Protein 3PG1 (pdb70)

Structure (mmCIF, N/CA/C/O backbone):
data_3PG1
#
_entry.id   3PG1
#
_cell.length_a   81.260
_cell.length_b   81.260
_cell.length_c   129.380
_cell.angle_alpha   90.000
_cell.angle_beta   90.000
_cell.angle_gamma   90.000
#
_symmetry.space_group_name_H-M   'P 43 21 2'
#
loop_
_entity.id
_entity.type
_entity.pdbx_description
1 polymer 'Mitogen-activated protein kinase, putative (Map kinase-like protein)'
2 water water
#
loop_
_atom_site.group_PDB
_atom_site.id
_atom_site.type_symbol
_atom_site.label_atom_id
_atom_site.label_alt_id
_atom_site.label_comp_id
_atom_site.label_asym_id
_atom_site.label_entity_id
_atom_site.label_seq_id
_atom_site.pdbx_PDB_ins_code
_atom_site.Cartn_x
_atom_site.Cartn_y
_atom_site.Cartn_z
_atom_site.occupancy
_atom_site.B_iso_or_equiv
_atom_site.auth_seq_id
_atom_site.auth_comp_id
_atom_site.auth_asym_id
_atom_site.auth_atom_id
_atom_site.pdbx_PDB_model_num
ATOM 1 N N . GLY A 1 6 ? 18.801 36.864 48.093 1.00 96.03 5 GLY A N 1
ATOM 2 C CA . GLY A 1 6 ? 18.847 37.334 46.715 1.00 95.47 5 GLY A CA 1
ATOM 3 C C . GLY A 1 6 ? 20.115 36.921 45.997 1.00 99.36 5 GLY A C 1
ATOM 4 O O . GLY A 1 6 ? 20.093 36.000 45.174 1.00 97.27 5 GLY A O 1
ATOM 5 N N . GLU A 1 7 ? 21.235 37.599 46.318 1.00 97.62 6 GLU A N 1
ATOM 6 C CA . GLU A 1 7 ? 22.558 37.329 45.742 1.00 98.23 6 GLU A CA 1
ATOM 7 C C . GLU A 1 7 ? 23.122 35.971 46.200 1.00 100.04 6 GLU A C 1
ATOM 8 O O . GLU A 1 7 ? 23.959 35.383 45.505 1.00 99.19 6 GLU A O 1
ATOM 10 N N . ALA A 1 8 ? 22.660 35.486 47.373 1.00 95.40 7 ALA A N 1
ATOM 11 C CA . ALA A 1 8 ? 23.056 34.207 47.960 1.00 94.41 7 ALA A CA 1
ATOM 12 C C . ALA A 1 8 ? 22.327 33.048 47.265 1.00 95.26 7 ALA A C 1
ATOM 13 O O . ALA A 1 8 ? 22.931 31.990 47.061 1.00 94.70 7 ALA A O 1
ATOM 15 N N . ALA A 1 9 ? 21.035 33.255 46.905 1.00 89.23 8 ALA A N 1
ATOM 16 C CA . ALA A 1 9 ? 20.191 32.270 46.222 1.00 86.43 8 ALA A CA 1
ATOM 17 C C . ALA A 1 9 ? 20.806 31.858 44.875 1.00 89.24 8 ALA A C 1
ATOM 18 O O . ALA A 1 9 ? 20.908 30.666 44.590 1.00 88.05 8 ALA A O 1
ATOM 20 N N . MET A 1 10 ? 21.258 32.849 44.086 1.00 86.19 9 MET A N 1
ATOM 21 C CA . MET A 1 10 ? 21.908 32.671 42.789 1.00 86.33 9 MET A CA 1
ATOM 22 C C . MET A 1 10 ? 23.239 31.910 42.946 1.00 88.84 9 MET A C 1
ATOM 23 O O . MET A 1 10 ? 23.478 30.945 42.216 1.00 88.03 9 MET A O 1
ATOM 28 N N . ARG A 1 11 ? 24.084 32.340 43.912 1.00 84.01 10 ARG A N 1
ATOM 29 C CA . ARG A 1 11 ? 25.379 31.738 44.227 1.00 83.79 10 ARG A CA 1
ATOM 30 C C . ARG A 1 11 ? 25.207 30.267 44.655 1.00 83.13 10 ARG A C 1
ATOM 31 O O . ARG A 1 11 ? 25.932 29.406 44.146 1.00 82.25 10 ARG A O 1
ATOM 39 N N . ASP A 1 12 ? 24.218 29.980 45.542 1.00 76.95 11 ASP A N 1
ATOM 40 C CA . ASP A 1 12 ? 23.908 28.616 46.006 1.00 75.28 11 ASP A CA 1
ATOM 41 C C . ASP A 1 12 ? 23.495 27.716 44.826 1.00 75.70 11 ASP A C 1
ATOM 42 O O . ASP A 1 12 ? 24.042 26.617 44.673 1.00 75.34 11 ASP A O 1
ATOM 47 N N . LEU A 1 13 ? 22.565 28.209 43.981 1.00 68.75 12 LEU A N 1
ATOM 48 C CA . LEU A 1 13 ? 22.080 27.490 42.808 1.00 66.64 12 LEU A CA 1
ATOM 49 C C . LEU A 1 13 ? 23.191 27.195 41.796 1.00 71.30 12 LEU A C 1
ATOM 50 O O . LEU A 1 13 ? 23.289 26.051 41.344 1.00 69.99 12 LEU A O 1
ATOM 55 N N . ILE A 1 14 ? 24.024 28.219 41.446 1.00 69.66 13 ILE A N 1
ATOM 56 C CA . ILE A 1 14 ? 25.139 28.068 40.494 1.00 70.79 13 ILE A CA 1
ATOM 57 C C . ILE A 1 14 ? 26.042 26.904 40.926 1.00 75.45 13 ILE A C 1
ATOM 58 O O . ILE A 1 14 ? 26.252 25.976 40.141 1.00 75.42 13 ILE A O 1
ATOM 63 N N . ALA A 1 15 ? 26.522 26.935 42.193 1.00 72.45 14 ALA A N 1
ATOM 64 C CA . ALA A 1 15 ? 27.406 25.908 42.770 1.00 72.20 14 ALA A CA 1
ATOM 65 C C . ALA A 1 15 ? 26.754 24.515 42.737 1.00 71.18 14 ALA A C 1
ATOM 66 O O . ALA A 1 15 ? 27.374 23.569 42.253 1.00 69.06 14 ALA A O 1
ATOM 68 N N . GLU A 1 16 ? 25.484 24.406 43.203 1.00 64.56 15 GLU A N 1
ATOM 69 C CA . GLU A 1 16 ? 24.768 23.126 43.213 1.00 62.87 15 GLU A CA 1
ATOM 70 C C . GLU A 1 16 ? 24.592 22.543 41.812 1.00 66.07 15 GLU A C 1
ATOM 71 O O . GLU A 1 16 ? 24.828 21.347 41.623 1.00 66.24 15 GLU A O 1
ATOM 77 N N . LEU A 1 17 ? 24.203 23.388 40.829 1.00 61.70 16 LEU A N 1
ATOM 78 C CA . LEU A 1 17 ? 24.032 22.957 39.434 1.00 60.75 16 LEU A CA 1
ATOM 79 C C . LEU A 1 17 ? 25.377 22.551 38.805 1.00 67.45 16 LEU A C 1
ATOM 80 O O . LEU A 1 17 ? 25.407 21.653 37.963 1.00 68.08 16 LEU A O 1
ATOM 85 N N . HIS A 1 18 ? 26.478 23.183 39.237 1.00 66.18 17 HIS A N 1
ATOM 86 C CA . HIS A 1 18 ? 27.837 22.871 38.766 1.00 69.19 17 HIS A CA 1
ATOM 87 C C . HIS A 1 18 ? 28.270 21.485 39.246 1.00 75.38 17 HIS A C 1
ATOM 88 O O . HIS A 1 18 ? 28.690 20.667 38.428 1.00 76.03 17 HIS A O 1
ATOM 95 N N . ALA A 1 19 ? 28.068 21.200 40.553 1.00 72.79 18 ALA A N 1
ATOM 96 C CA . ALA A 1 19 ? 28.329 19.911 41.208 1.00 73.83 18 ALA A CA 1
ATOM 97 C C . ALA A 1 19 ? 27.555 18.771 40.506 1.00 79.38 18 ALA A C 1
ATOM 98 O O . ALA A 1 19 ? 28.030 17.638 40.458 1.00 80.58 18 ALA A O 1
ATOM 100 N N . MET A 1 20 ? 26.373 19.098 39.947 1.00 75.35 19 MET A N 1
ATOM 101 C CA . MET A 1 20 ? 25.473 18.184 39.243 1.00 75.30 19 MET A CA 1
ATOM 102 C C . MET A 1 20 ? 25.797 17.984 37.750 1.00 80.45 19 MET A C 1
ATOM 103 O O . MET A 1 20 ? 25.203 17.094 37.129 1.00 80.32 19 MET A O 1
ATOM 108 N N . GLN A 1 21 ? 26.687 18.829 37.160 1.00 77.22 20 GLN A N 1
ATOM 109 C CA . GLN A 1 21 ? 27.019 18.835 35.716 1.00 77.53 20 GLN A CA 1
ATOM 110 C C . GLN A 1 21 ? 25.738 19.141 34.873 1.00 78.45 20 GLN A C 1
ATOM 111 O O . GLN A 1 21 ? 25.591 18.666 33.742 1.00 78.59 20 GLN A O 1
ATOM 117 N N . SER A 1 22 ? 24.816 19.947 35.462 1.00 71.75 21 SER A N 1
ATOM 118 C CA . SER A 1 22 ? 23.538 20.366 34.872 1.00 69.13 21 SER A CA 1
ATOM 119 C C . SER A 1 22 ? 23.721 21.110 33.537 1.00 74.65 21 SER A C 1
ATOM 120 O O . SER A 1 22 ? 24.750 21.784 33.345 1.00 75.57 21 SER A O 1
ATOM 123 N N . PRO A 1 23 ? 22.736 21.013 32.608 1.00 70.76 22 PRO A N 1
ATOM 124 C CA . PRO A 1 23 ? 22.882 21.711 31.314 1.00 72.69 22 PRO A CA 1
ATOM 125 C C . PRO A 1 23 ? 22.530 23.208 31.360 1.00 77.55 22 PRO A C 1
ATOM 126 O O . PRO A 1 23 ? 22.411 23.839 30.303 1.00 80.57 22 PRO A O 1
ATOM 130 N N . TYR A 1 24 ? 22.388 23.774 32.572 1.00 70.83 23 TYR A N 1
ATOM 131 C CA . TYR A 1 24 ? 21.963 25.153 32.788 1.00 69.84 23 TYR A CA 1
ATOM 132 C C . TYR A 1 24 ? 23.031 26.176 33.096 1.00 77.13 23 TYR A C 1
ATOM 133 O O . TYR A 1 24 ? 24.095 25.851 33.621 1.00 79.17 23 TYR A O 1
ATOM 142 N N . THR A 1 25 ? 22.722 27.430 32.757 1.00 75.34 24 THR A N 1
ATOM 143 C CA . THR A 1 25 ? 23.540 28.609 33.015 1.00 78.21 24 THR A CA 1
ATOM 144 C C . THR A 1 25 ? 22.616 29.609 33.721 1.00 83.07 24 THR A C 1
ATOM 145 O O . THR A 1 25 ? 21.693 30.131 33.089 1.00 82.19 24 THR A O 1
ATOM 149 N N . VAL A 1 26 ? 22.827 29.819 35.033 1.00 81.09 25 VAL A N 1
ATOM 150 C CA . VAL A 1 26 ? 22.038 30.744 35.865 1.00 81.14 25 VAL A CA 1
ATOM 151 C C . VAL A 1 26 ? 22.467 32.177 35.515 1.00 89.45 25 VAL A C 1
ATOM 152 O O . VAL A 1 26 ? 23.592 32.571 35.816 1.00 90.82 25 VAL A O 1
ATOM 156 N N . GLN A 1 27 ? 21.577 32.934 34.857 1.00 87.55 26 GLN A N 1
ATOM 157 C CA . GLN A 1 27 ? 21.864 34.291 34.404 1.00 90.31 26 GLN A CA 1
ATOM 158 C C . GLN A 1 27 ? 21.541 35.372 35.428 1.00 97.05 26 GLN A C 1
ATOM 159 O O . GLN A 1 27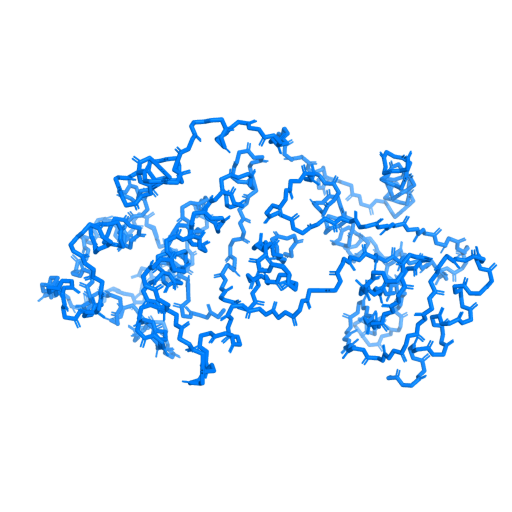 ? 22.396 36.215 35.706 1.00 99.44 26 GLN A O 1
ATOM 165 N N . ARG A 1 28 ? 20.305 35.376 35.964 1.00 93.01 27 ARG A N 1
ATOM 166 C CA . ARG A 1 28 ? 19.869 36.404 36.910 1.00 93.96 27 ARG A CA 1
ATOM 167 C C . ARG A 1 28 ? 18.882 35.889 37.953 1.00 97.91 27 ARG A C 1
ATOM 168 O O . ARG A 1 28 ? 18.272 34.834 37.777 1.00 95.17 27 ARG A O 1
ATOM 176 N N . PHE A 1 29 ? 18.739 36.647 39.042 1.00 97.28 28 PHE A N 1
ATOM 177 C CA . PHE A 1 29 ? 17.812 36.345 40.118 1.00 96.44 28 PHE A CA 1
ATOM 178 C C . PHE A 1 29 ? 16.431 36.869 39.711 1.00 101.29 28 PHE A C 1
ATOM 179 O O . PHE A 1 29 ? 16.313 38.005 39.235 1.00 102.49 28 PHE A O 1
ATOM 187 N N . ILE A 1 30 ? 15.394 36.034 39.889 1.00 96.75 29 ILE A N 1
ATOM 188 C CA . ILE A 1 30 ? 14.022 36.394 39.540 1.00 96.31 29 ILE A CA 1
ATOM 189 C C . ILE A 1 30 ? 13.217 36.813 40.767 1.00 101.20 29 ILE A C 1
ATOM 190 O O . ILE A 1 30 ? 12.888 37.994 40.892 1.00 102.78 29 ILE A O 1
ATOM 192 N N . SER A 1 31 ? 12.928 35.864 41.684 1.00 96.67 30 SER A N 1
ATOM 193 C CA . SER A 1 31 ? 12.128 36.112 42.889 1.00 96.80 30 SER A CA 1
ATOM 194 C C . SER A 1 31 ? 12.503 35.203 44.062 1.00 102.48 30 SER A C 1
ATOM 195 O O . SER A 1 31 ? 13.102 34.148 43.857 1.00 101.34 30 SER A O 1
ATOM 198 N N . SER A 1 32 ? 12.143 35.617 45.293 1.00 102.11 31 SER A N 1
ATOM 199 C CA . SER A 1 32 ? 12.388 34.860 46.526 1.00 103.01 31 SER A CA 1
ATOM 200 C C . SER A 1 32 ? 11.258 35.029 47.534 1.00 110.00 31 SER A C 1
ATOM 201 O O . SER A 1 32 ? 10.743 36.134 47.725 1.00 111.45 31 SER A O 1
ATOM 203 N N . GLY A 1 33 ? 10.916 33.921 48.181 1.00 106.70 32 GLY A N 1
ATOM 204 C CA . GLY A 1 33 ? 9.901 33.826 49.223 1.00 106.88 32 GLY A CA 1
ATOM 205 C C . GLY A 1 33 ? 10.113 32.572 50.045 1.00 110.82 32 GLY A C 1
ATOM 206 O O . GLY A 1 33 ? 10.989 31.765 49.718 1.00 110.18 32 GLY A O 1
ATOM 207 N N . SER A 1 34 ? 9.329 32.394 51.125 1.00 107.94 33 SER A N 1
ATOM 208 C CA . SER A 1 34 ? 9.415 31.185 51.948 1.00 107.80 33 SER A CA 1
ATOM 209 C C . SER A 1 34 ? 8.968 30.003 51.074 1.00 109.75 33 SER A C 1
ATOM 210 O O . SER A 1 34 ? 8.013 30.144 50.298 1.00 108.56 33 SER A O 1
ATOM 213 N N . TYR A 1 35 ? 9.698 28.870 51.162 1.00 105.04 34 TYR A N 1
ATOM 214 C CA . TYR A 1 35 ? 9.495 27.610 50.416 1.00 102.31 34 TYR A CA 1
ATOM 215 C C . TYR A 1 35 ? 10.314 27.426 49.126 1.00 100.28 34 TYR A C 1
ATOM 216 O O . TYR A 1 35 ? 10.479 26.291 48.671 1.00 98.79 34 TYR A O 1
ATOM 225 N N . GLY A 1 36 ? 10.863 28.517 48.591 1.00 93.84 35 GLY A N 1
ATOM 226 C CA . GLY A 1 36 ? 11.696 28.453 47.395 1.00 91.66 35 GLY A CA 1
ATOM 227 C C . GLY A 1 36 ? 12.117 29.775 46.788 1.00 92.15 35 GLY A C 1
ATOM 228 O O . GLY A 1 36 ? 11.474 30.806 46.995 1.00 92.93 35 GLY A O 1
ATOM 229 N N . ALA A 1 37 ? 13.198 29.731 46.006 1.00 84.85 36 ALA A N 1
ATOM 230 C CA . ALA A 1 37 ? 13.761 30.872 45.287 1.00 83.71 36 ALA A CA 1
ATOM 231 C C . ALA A 1 37 ? 13.773 30.550 43.793 1.00 82.41 36 ALA A C 1
ATOM 232 O O . ALA A 1 37 ? 14.013 29.403 43.413 1.00 80.45 36 ALA A O 1
ATOM 234 N N . VAL A 1 38 ? 13.496 31.554 42.952 1.00 76.51 37 VAL A N 1
ATOM 235 C CA . VAL A 1 38 ? 13.456 31.386 41.500 1.00 74.37 37 VAL A CA 1
ATOM 236 C C . VAL A 1 38 ? 14.546 32.228 40.833 1.00 79.56 37 VAL A C 1
ATOM 237 O O . VAL A 1 38 ? 14.704 33.408 41.156 1.00 81.97 37 VAL A O 1
ATOM 241 N N . CYS A 1 39 ? 15.291 31.613 39.897 1.00 73.48 38 CYS A N 1
ATOM 242 C CA . CYS A 1 39 ? 16.321 32.274 39.107 1.00 73.97 38 CYS A CA 1
ATOM 243 C C . CYS A 1 39 ? 16.055 32.067 37.629 1.00 76.59 38 CYS A C 1
ATOM 244 O O . CYS A 1 39 ? 15.647 30.980 37.223 1.00 73.82 38 CYS A O 1
ATOM 247 N N . ALA A 1 40 ? 16.292 33.104 36.824 1.00 75.52 39 ALA A N 1
ATOM 248 C CA . ALA A 1 40 ? 16.154 33.000 35.381 1.00 76.19 39 ALA A CA 1
ATOM 249 C C . ALA A 1 40 ? 17.501 32.530 34.809 1.00 82.90 39 ALA A C 1
ATOM 250 O O . ALA A 1 40 ? 18.542 33.154 35.047 1.00 84.24 39 ALA A O 1
ATOM 252 N N . GLY A 1 41 ? 17.463 31.394 34.123 1.00 79.02 40 GLY A N 1
ATOM 253 C CA . GLY A 1 41 ? 18.626 30.782 33.500 1.00 80.18 40 GLY A CA 1
ATOM 254 C C . GLY A 1 41 ? 18.370 30.442 32.048 1.00 85.05 40 GLY A C 1
ATOM 255 O O . GLY A 1 41 ? 17.384 30.905 31.463 1.00 84.51 40 GLY A O 1
ATOM 256 N N . VAL A 1 42 ? 19.262 29.630 31.454 1.00 82.12 41 VAL A N 1
ATOM 257 C CA . VAL A 1 42 ? 19.168 29.187 30.061 1.00 82.36 41 VAL A CA 1
ATOM 258 C C . VAL A 1 42 ? 19.535 27.690 29.986 1.00 83.89 41 VAL A C 1
ATOM 259 O O . VAL A 1 42 ? 20.467 27.264 30.669 1.00 83.19 41 VAL A O 1
ATOM 263 N N . ASP A 1 43 ? 18.803 26.895 29.167 1.00 79.24 42 ASP A N 1
ATOM 264 C CA . ASP A 1 43 ? 19.140 25.480 28.970 1.00 78.83 42 ASP A CA 1
ATOM 265 C C . ASP A 1 43 ? 20.329 25.334 27.956 1.00 88.30 42 ASP A C 1
ATOM 266 O O . ASP A 1 43 ? 20.836 26.345 27.458 1.00 89.23 42 ASP A O 1
ATOM 271 N N . SER A 1 44 ? 20.780 24.101 27.664 1.00 87.94 43 SER A N 1
ATOM 272 C CA . SER A 1 44 ? 21.905 23.881 26.742 1.00 91.79 43 SER A CA 1
ATOM 273 C C . SER A 1 44 ? 21.626 24.267 25.261 1.00 98.48 43 SER A C 1
ATOM 274 O O . SER A 1 44 ? 22.555 24.264 24.447 1.00 101.02 43 SER A O 1
ATOM 277 N N . GLU A 1 45 ? 20.363 24.631 24.935 1.00 94.22 44 GLU A N 1
ATOM 278 C CA . GLU A 1 45 ? 19.919 25.010 23.586 1.00 95.47 44 GLU A CA 1
ATOM 279 C C . GLU A 1 45 ? 19.558 26.505 23.427 1.00 99.18 44 GLU A C 1
ATOM 280 O O . GLU A 1 45 ? 19.067 26.905 22.364 1.00 100.86 44 GLU A O 1
ATOM 282 N N . GLY A 1 46 ? 19.807 27.305 24.466 1.00 92.90 45 GLY A N 1
ATOM 283 C CA . GLY A 1 46 ? 19.520 28.737 24.450 1.00 92.42 45 GLY A CA 1
ATOM 284 C C . GLY A 1 46 ? 18.141 29.137 24.949 1.00 91.79 45 GLY A C 1
ATOM 285 O O . GLY A 1 46 ? 17.905 30.326 25.183 1.00 92.24 45 GLY A O 1
ATOM 286 N N . ILE A 1 47 ? 17.211 28.163 25.112 1.00 83.48 46 ILE A N 1
ATOM 287 C CA . ILE A 1 47 ? 15.843 28.426 25.582 1.00 79.68 46 ILE A CA 1
ATOM 288 C C . ILE A 1 47 ? 15.785 28.912 27.053 1.00 79.14 46 ILE A C 1
ATOM 289 O O . ILE A 1 47 ? 16.270 28.212 27.950 1.00 76.59 46 ILE A O 1
ATOM 291 N N . PRO A 1 48 ? 15.202 30.116 27.302 1.00 74.84 47 PRO A N 1
ATOM 292 C CA . PRO A 1 48 ? 15.130 30.642 28.683 1.00 72.42 47 PRO A CA 1
ATOM 293 C C . PRO A 1 48 ? 14.270 29.802 29.620 1.00 69.18 47 PRO A C 1
ATOM 294 O O . PRO A 1 48 ? 13.156 29.377 29.257 1.00 65.49 47 PRO A O 1
ATOM 298 N N . VAL A 1 49 ? 14.806 29.549 30.826 1.00 62.22 48 VAL A N 1
ATOM 299 C CA . VAL A 1 49 ? 14.145 28.749 31.862 1.00 57.87 48 VAL A CA 1
ATOM 300 C C . VAL A 1 49 ? 14.100 29.467 33.200 1.00 60.05 48 VAL A C 1
ATOM 301 O O . VAL A 1 49 ? 14.914 30.354 33.473 1.00 59.26 48 VAL A O 1
ATOM 305 N N . ALA A 1 50 ? 13.115 29.089 34.021 1.00 54.98 49 ALA A N 1
ATOM 306 C CA . ALA A 1 50 ? 12.948 29.564 35.379 1.00 54.66 49 ALA A CA 1
ATOM 307 C C . ALA A 1 50 ? 13.373 28.369 36.241 1.00 58.16 49 ALA A C 1
ATOM 308 O O . ALA A 1 50 ? 12.854 27.257 36.078 1.00 55.24 49 ALA A O 1
ATOM 310 N N . ILE A 1 51 ? 14.379 28.570 37.091 1.00 56.61 50 ILE A N 1
ATOM 311 C CA . ILE A 1 51 ? 14.867 27.483 37.942 1.00 56.69 50 ILE A CA 1
ATOM 312 C C . ILE A 1 51 ? 14.542 27.750 39.409 1.00 61.44 50 ILE A C 1
ATOM 313 O O . ILE A 1 51 ? 15.135 28.641 40.041 1.00 62.05 50 ILE A O 1
ATOM 318 N N . LYS A 1 52 ? 13.586 26.965 39.936 1.00 56.24 51 LYS A N 1
ATOM 319 C CA . LYS A 1 52 ? 13.143 27.031 41.323 1.00 55.81 51 LYS A CA 1
ATOM 320 C C . LYS A 1 52 ? 13.926 26.031 42.162 1.00 60.14 51 LYS A C 1
ATOM 321 O O . LYS A 1 52 ? 14.055 24.862 41.787 1.00 58.36 51 LYS A O 1
ATOM 327 N N . ARG A 1 53 ? 14.452 26.507 43.296 1.00 58.76 52 ARG A N 1
ATOM 328 C CA . ARG A 1 53 ? 15.241 25.733 44.252 1.00 60.87 52 ARG A CA 1
ATOM 329 C C . ARG A 1 53 ? 14.468 25.678 45.576 1.00 67.36 52 ARG A C 1
ATOM 330 O O . ARG A 1 53 ? 14.269 26.709 46.210 1.00 67.30 52 ARG A O 1
ATOM 338 N N . VAL A 1 54 ? 14.018 24.476 45.960 1.00 66.20 53 VAL A N 1
ATOM 339 C CA . VAL A 1 54 ? 13.256 24.204 47.182 1.00 67.22 53 VAL A CA 1
ATOM 340 C C . VAL A 1 54 ? 14.232 23.565 48.184 1.00 75.19 53 VAL A C 1
ATOM 341 O O . VAL A 1 54 ? 14.723 22.454 47.947 1.00 74.64 53 VAL A O 1
ATOM 345 N N . PHE A 1 55 ? 14.528 24.282 49.286 1.00 74.39 54 PHE A N 1
ATOM 346 C CA . PHE A 1 55 ? 15.439 23.798 50.319 1.00 76.71 54 PHE A CA 1
ATOM 347 C C . PHE A 1 55 ? 14.886 24.018 51.743 1.00 85.17 54 PHE A C 1
ATOM 348 O O . PHE A 1 55 ? 14.298 23.094 52.320 1.00 84.37 54 PHE A O 1
ATOM 356 N N . ASN A 1 56 ? 15.061 25.232 52.294 1.00 84.98 55 ASN A N 1
ATOM 357 C CA . ASN A 1 56 ? 14.630 25.558 53.648 1.00 87.09 55 ASN A CA 1
ATOM 358 C C . ASN A 1 56 ? 13.587 26.676 53.758 1.00 93.37 55 ASN A C 1
ATOM 359 O O . ASN A 1 56 ? 13.236 27.330 52.768 1.00 90.89 55 ASN A O 1
ATOM 364 N N . THR A 1 57 ? 13.076 26.854 54.985 1.00 94.04 56 THR A N 1
ATOM 365 C CA . THR A 1 57 ? 12.094 27.861 55.385 1.00 95.38 56 THR A CA 1
ATOM 366 C C . THR A 1 57 ? 12.189 28.077 56.899 1.00 104.53 56 THR A C 1
ATOM 367 O O . THR A 1 57 ? 12.688 27.202 57.611 1.00 104.97 56 THR A O 1
ATOM 371 N N . VAL A 1 58 ? 11.708 29.229 57.387 1.00 104.83 57 VAL A N 1
ATOM 372 C CA . VAL A 1 58 ? 11.676 29.522 58.819 1.00 108.50 57 VAL A CA 1
ATOM 373 C C . VAL A 1 58 ? 10.213 29.459 59.291 1.00 114.44 57 VAL A C 1
ATOM 374 O O . VAL A 1 58 ? 9.598 30.486 59.602 1.00 114.90 57 VAL A O 1
ATOM 376 N N . SER A 1 59 ? 9.646 28.235 59.273 1.00 111.31 58 SER A N 1
ATOM 377 C CA . SER A 1 59 ? 8.273 27.959 59.696 1.00 111.89 58 SER A CA 1
ATOM 378 C C . SER A 1 59 ? 8.234 27.734 61.215 1.00 120.22 58 SER A C 1
ATOM 379 O O . SER A 1 59 ? 9.027 26.947 61.745 1.00 121.32 58 SER A O 1
ATOM 381 N N . ASP A 1 60 ? 7.333 28.471 61.908 1.00 118.84 59 ASP A N 1
ATOM 382 C CA . ASP A 1 60 ? 7.112 28.464 63.366 1.00 122.27 59 ASP A CA 1
ATOM 383 C C . ASP A 1 60 ? 8.237 29.076 64.232 1.00 127.90 59 ASP A C 1
ATOM 384 O O . ASP A 1 60 ? 8.188 28.969 65.460 1.00 130.52 59 ASP A O 1
ATOM 386 N N . GLY A 1 61 ? 9.202 29.744 63.592 1.00 122.79 60 GLY A N 1
ATOM 387 C CA . GLY A 1 61 ? 10.317 30.400 64.277 1.00 123.99 60 GLY A CA 1
ATOM 388 C C . GLY A 1 61 ? 11.676 29.767 64.048 1.00 127.11 60 GLY A C 1
ATOM 389 O O . GLY A 1 61 ? 12.693 30.472 64.021 1.00 127.39 60 GLY A O 1
ATOM 390 N N . ARG A 1 62 ? 11.709 28.428 63.905 1.00 122.12 61 ARG A N 1
ATOM 391 C CA . ARG A 1 62 ? 12.942 27.668 63.674 1.00 121.14 61 ARG A CA 1
ATOM 392 C C . ARG A 1 62 ? 13.061 27.226 62.208 1.00 119.61 61 ARG A C 1
ATOM 393 O O . ARG A 1 62 ? 12.041 27.077 61.524 1.00 118.14 61 ARG A O 1
ATOM 395 N N . THR A 1 63 ? 14.310 27.046 61.725 1.00 112.72 62 THR A N 1
ATOM 396 C CA . THR A 1 63 ? 14.618 26.641 60.349 1.00 108.66 62 THR A CA 1
ATOM 397 C C . THR A 1 63 ? 14.220 25.189 60.083 1.00 108.50 62 THR A C 1
ATOM 398 O O . THR A 1 63 ? 14.691 24.272 60.764 1.00 109.51 62 THR A O 1
ATOM 400 N N . VAL A 1 64 ? 13.321 24.997 59.107 1.00 100.64 63 VAL A N 1
ATOM 401 C CA . VAL A 1 64 ? 12.783 23.689 58.724 1.00 98.38 63 VAL A CA 1
ATOM 402 C C . VAL A 1 64 ? 13.193 23.335 57.298 1.00 95.49 63 VAL A C 1
ATOM 403 O O . VAL A 1 64 ? 13.117 24.185 56.405 1.00 92.28 63 VAL A O 1
ATOM 407 N N . ASN A 1 65 ? 13.587 22.065 57.085 1.00 89.89 64 ASN A N 1
ATOM 408 C CA . ASN A 1 65 ? 13.882 21.537 55.760 1.00 86.72 64 ASN A CA 1
ATOM 409 C C . ASN A 1 65 ? 12.534 21.090 55.174 1.00 86.48 64 ASN A C 1
ATOM 410 O O . ASN A 1 65 ? 11.834 20.276 55.790 1.00 86.99 64 ASN A O 1
ATOM 415 N N . ILE A 1 66 ? 12.149 21.672 54.027 1.00 78.63 65 ILE A N 1
ATOM 416 C CA . ILE A 1 66 ? 10.877 21.385 53.356 1.00 76.24 65 ILE A CA 1
ATOM 417 C C . ILE A 1 66 ? 10.616 19.881 53.182 1.00 78.56 65 ILE A C 1
ATOM 418 O O . ILE A 1 66 ? 9.675 19.356 53.781 1.00 78.54 65 ILE A O 1
ATOM 423 N N . LEU A 1 67 ? 11.496 19.188 52.449 1.00 74.83 66 LEU A N 1
ATOM 424 C CA . LEU A 1 67 ? 11.379 17.756 52.162 1.00 75.94 66 LEU A CA 1
ATOM 425 C C . LEU A 1 67 ? 11.498 16.825 53.385 1.00 83.89 66 LEU A C 1
ATOM 426 O O . LEU A 1 67 ? 11.210 15.629 53.274 1.00 84.85 66 LEU A O 1
ATOM 431 N N . SER A 1 68 ? 11.867 17.387 54.556 1.00 81.78 67 SER A N 1
ATOM 432 C CA . SER A 1 68 ? 11.959 16.657 55.818 1.00 84.49 67 SER A CA 1
ATOM 433 C C . SER A 1 68 ? 10.682 16.750 56.668 1.00 90.67 67 SER A C 1
ATOM 434 O O . SER A 1 68 ? 10.425 15.844 57.464 1.00 93.05 67 SER A O 1
ATOM 437 N N . ASP A 1 69 ? 9.877 17.823 56.496 1.00 85.86 68 ASP A N 1
ATOM 438 C CA . ASP A 1 69 ? 8.631 17.984 57.251 1.00 87.08 68 ASP A CA 1
ATOM 439 C C . ASP A 1 69 ? 7.438 17.435 56.471 1.00 89.25 68 ASP A C 1
ATOM 440 O O . ASP A 1 69 ? 7.203 17.864 55.343 1.00 86.34 68 ASP A O 1
ATOM 445 N N . SER A 1 70 ? 6.665 16.531 57.106 1.00 87.53 69 SER A N 1
ATOM 446 C CA . SER A 1 70 ? 5.481 15.856 56.560 1.00 86.72 69 SER A CA 1
ATOM 447 C C . SER A 1 70 ? 4.508 16.744 55.774 1.00 88.06 69 SER A C 1
ATOM 448 O O . SER A 1 70 ? 4.246 16.457 54.603 1.00 84.59 69 SER A O 1
ATOM 451 N N . PHE A 1 71 ? 3.969 17.801 56.419 1.00 85.62 70 PHE A N 1
ATOM 452 C CA . PHE A 1 71 ? 2.991 18.711 55.820 1.00 83.30 70 PHE A CA 1
ATOM 453 C C . PHE A 1 71 ? 3.536 19.481 54.608 1.00 81.67 70 PHE A C 1
ATOM 454 O O . PHE A 1 71 ? 2.922 19.448 53.539 1.00 78.20 70 PHE A O 1
ATOM 462 N N . LEU A 1 72 ? 4.676 20.172 54.785 1.00 77.99 71 LEU A N 1
ATOM 463 C CA . LEU A 1 72 ? 5.331 20.959 53.733 1.00 75.25 71 LEU A CA 1
ATOM 464 C C . LEU A 1 72 ? 5.782 20.082 52.565 1.00 74.64 71 LEU A C 1
ATOM 465 O O . LEU A 1 72 ? 5.579 20.474 51.413 1.00 70.99 71 LEU A O 1
ATOM 470 N N . CYS A 1 73 ? 6.338 18.876 52.869 1.00 71.10 72 CYS A N 1
ATOM 471 C CA . CYS A 1 73 ? 6.771 17.890 51.875 1.00 69.21 72 CYS A CA 1
ATOM 472 C C . CYS A 1 73 ? 5.579 17.487 51.001 1.00 70.91 72 CYS A C 1
ATOM 473 O O . CYS A 1 73 ? 5.694 17.526 49.769 1.00 68.96 72 CYS A O 1
ATOM 476 N N . LYS A 1 74 ? 4.419 17.181 51.643 1.00 67.56 73 LYS A N 1
ATOM 477 C CA . LYS A 1 74 ? 3.160 16.806 50.991 1.00 66.22 73 LYS A CA 1
ATOM 478 C C . LYS A 1 74 ? 2.635 17.928 50.088 1.00 68.76 73 LYS A C 1
ATOM 479 O O . LYS A 1 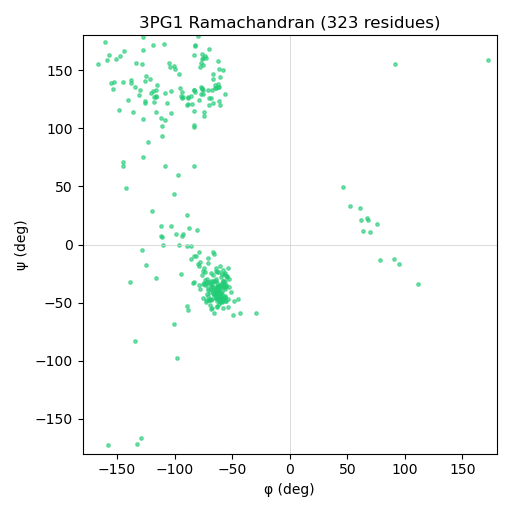74 ? 2.168 17.646 48.982 1.00 67.32 73 LYS A O 1
ATOM 485 N N . ARG A 1 75 ? 2.699 19.184 50.563 1.00 65.11 74 ARG A N 1
ATOM 486 C CA . ARG A 1 75 ? 2.265 20.360 49.812 1.00 63.49 74 ARG A CA 1
ATOM 487 C C . ARG A 1 75 ? 3.072 20.476 48.502 1.00 64.62 74 ARG A C 1
ATOM 488 O O . ARG A 1 75 ? 2.482 20.650 47.436 1.00 62.67 74 ARG A O 1
ATOM 496 N N . VAL A 1 76 ? 4.413 20.366 48.593 1.00 60.76 75 VAL A N 1
ATOM 497 C CA . VAL A 1 76 ? 5.306 20.454 47.427 1.00 59.06 75 VAL A CA 1
ATOM 498 C C . VAL A 1 76 ? 5.134 19.240 46.481 1.00 58.69 75 VAL A C 1
ATOM 499 O O . VAL A 1 76 ? 5.133 19.420 45.262 1.00 55.92 75 VAL A O 1
ATOM 503 N N . LEU A 1 77 ? 4.941 18.020 47.050 1.00 54.88 76 LEU A N 1
ATOM 504 C CA . LEU A 1 77 ? 4.725 16.801 46.269 1.00 53.91 76 LEU A CA 1
ATOM 505 C C . LEU A 1 77 ? 3.453 16.936 45.421 1.00 56.61 76 LEU A C 1
ATOM 506 O O . LEU A 1 77 ? 3.467 16.573 44.244 1.00 55.38 76 LEU A O 1
ATOM 511 N N . ARG A 1 78 ? 2.386 17.513 46.005 1.00 53.22 77 ARG A N 1
ATOM 512 C CA . ARG A 1 78 ? 1.134 17.743 45.278 1.00 51.84 77 ARG A CA 1
ATOM 513 C C . ARG A 1 78 ? 1.318 18.758 44.134 1.00 53.35 77 ARG A C 1
ATOM 514 O O . ARG A 1 78 ? 0.816 18.531 43.034 1.00 50.51 77 ARG A O 1
ATOM 522 N N . GLU A 1 79 ? 2.067 19.853 44.379 1.00 50.66 78 GLU A N 1
ATOM 523 C CA . GLU A 1 79 ? 2.327 20.859 43.346 1.00 49.37 78 GLU A CA 1
ATOM 524 C C . GLU A 1 79 ? 3.110 20.229 42.185 1.00 49.33 78 GLU A C 1
ATOM 525 O O . GLU A 1 79 ? 2.853 20.512 41.021 1.00 46.28 78 GLU A O 1
ATOM 531 N N . ILE A 1 80 ? 4.067 19.366 42.521 1.00 46.46 79 ILE A N 1
ATOM 532 C CA . ILE A 1 80 ? 4.919 18.670 41.562 1.00 45.50 79 ILE A CA 1
ATOM 533 C C . ILE A 1 80 ? 4.162 17.630 40.770 1.00 44.08 79 ILE A C 1
ATOM 534 O O . ILE A 1 80 ? 4.304 17.571 39.550 1.00 42.91 79 ILE A O 1
ATOM 539 N N . ARG A 1 81 ? 3.391 16.796 41.457 1.00 41.83 80 ARG A N 1
ATOM 540 C CA . ARG A 1 81 ? 2.582 15.756 40.816 1.00 41.94 80 ARG A CA 1
ATOM 541 C C . ARG A 1 81 ? 1.596 16.372 39.810 1.00 44.82 80 ARG A C 1
ATOM 542 O O . ARG A 1 81 ? 1.434 15.829 38.723 1.00 42.02 80 ARG A O 1
ATOM 550 N N . LEU A 1 82 ? 0.985 17.528 40.157 1.00 43.58 81 LEU A N 1
ATOM 551 C CA . LEU A 1 82 ? 0.044 18.238 39.286 1.00 42.04 81 LEU A CA 1
ATOM 552 C C . LEU A 1 82 ? 0.725 18.780 38.064 1.00 45.10 81 LEU A C 1
ATOM 553 O O . LEU A 1 82 ? 0.179 18.635 36.969 1.00 42.90 81 LEU A O 1
ATOM 558 N N . LEU A 1 83 ? 1.951 19.352 38.225 1.00 42.93 82 LEU A N 1
ATOM 559 C CA . LEU A 1 83 ? 2.735 19.886 37.093 1.00 43.02 82 LEU A CA 1
ATOM 560 C C . LEU A 1 83 ? 3.104 18.795 36.124 1.00 46.11 82 LEU A C 1
ATOM 561 O O . LEU A 1 83 ? 3.015 18.975 34.912 1.00 47.54 82 LEU A O 1
ATOM 566 N N . ASN A 1 84 ? 3.459 17.637 36.673 1.00 42.09 83 ASN A N 1
ATOM 567 C CA . ASN A 1 84 ? 3.904 16.466 35.937 1.00 41.05 83 ASN A CA 1
ATOM 568 C C . ASN A 1 84 ? 2.795 15.613 35.350 1.00 40.76 83 ASN A C 1
ATOM 569 O O . ASN A 1 84 ? 3.069 14.734 34.532 1.00 41.91 83 ASN A O 1
ATOM 574 N N . HIS A 1 85 ? 1.534 15.891 35.733 1.00 35.65 84 HIS A N 1
ATOM 575 C CA . HIS A 1 85 ? 0.351 15.168 35.259 1.00 33.62 84 HIS A CA 1
ATOM 576 C C . HIS A 1 85 ? -0.064 15.539 33.820 1.00 36.08 84 HIS A C 1
ATOM 577 O O . HIS A 1 85 ? -0.596 14.702 33.092 1.00 35.16 84 HIS A O 1
ATOM 584 N N . PHE A 1 86 ? 0.131 16.795 33.428 1.00 32.76 85 PHE A N 1
ATOM 585 C CA . PHE A 1 86 ? -0.282 17.291 32.090 1.00 29.46 85 PHE A CA 1
ATOM 586 C C . PHE A 1 86 ? 0.882 17.338 31.111 1.00 36.21 85 PHE A C 1
ATOM 587 O O . PHE A 1 86 ? 2.001 17.584 31.520 1.00 32.59 85 PHE A O 1
ATOM 595 N N . HIS A 1 87 ? 0.591 17.175 29.813 1.00 35.59 86 HIS A N 1
ATOM 596 C CA . HIS A 1 87 ? 1.548 17.264 28.712 1.00 37.20 86 HIS A CA 1
ATOM 597 C C . HIS A 1 87 ? 0.754 17.868 27.599 1.00 36.38 86 HIS A C 1
ATOM 598 O O . HIS A 1 87 ? 0.341 17.174 26.665 1.00 37.42 86 HIS A O 1
ATOM 605 N N . HIS A 1 88 ? 0.432 19.154 27.759 1.00 29.71 87 HIS A N 1
ATOM 606 C CA . HIS A 1 88 ? -0.432 19.833 26.808 1.00 28.31 87 HIS A CA 1
ATOM 607 C C . HIS A 1 88 ? 0.109 21.233 26.517 1.00 32.87 87 HIS A C 1
ATOM 608 O O . HIS A 1 88 ? 0.566 21.887 27.450 1.00 30.63 87 HIS A O 1
ATOM 615 N N . PRO A 1 89 ? 0.032 21.717 25.253 1.00 34.00 88 PRO A N 1
ATOM 616 C CA . PRO A 1 89 ? 0.579 23.056 24.944 1.00 35.15 88 PRO A CA 1
ATOM 617 C C . PRO A 1 89 ? 0.030 24.233 25.753 1.00 34.30 88 PRO A C 1
ATOM 618 O O . PRO A 1 89 ? 0.693 25.245 25.846 1.00 33.65 88 PRO A O 1
ATOM 622 N N . ASN A 1 90 ? -1.186 24.135 26.273 1.00 31.31 89 ASN A N 1
ATOM 623 C CA . ASN A 1 90 ? -1.820 25.248 26.988 1.00 30.42 89 ASN A CA 1
ATOM 624 C C . ASN A 1 90 ? -1.667 25.200 28.478 1.00 31.80 89 ASN A C 1
ATOM 625 O O . ASN A 1 90 ? -2.163 26.100 29.154 1.00 29.62 89 ASN A O 1
ATOM 630 N N . ILE A 1 91 ? -0.981 24.167 28.993 1.00 29.44 90 ILE A N 1
ATOM 631 C CA . ILE A 1 91 ? -0.751 23.948 30.422 1.00 28.56 90 ILE A CA 1
ATOM 632 C C . ILE A 1 91 ? 0.746 23.986 30.662 1.00 35.00 90 ILE A C 1
ATOM 633 O O . ILE A 1 91 ? 1.485 23.204 30.046 1.00 32.72 90 ILE A O 1
ATOM 638 N N . LEU A 1 92 ? 1.206 24.886 31.556 1.00 34.63 91 LEU A N 1
ATOM 639 C CA . LEU A 1 92 ? 2.655 25.000 31.839 1.00 35.37 91 LEU A CA 1
ATOM 640 C C . LEU A 1 92 ? 3.158 23.684 32.402 1.00 44.18 91 LEU A C 1
ATOM 641 O O . LEU A 1 92 ? 2.572 23.146 33.324 1.00 45.06 91 LEU A O 1
ATOM 646 N N . GLY A 1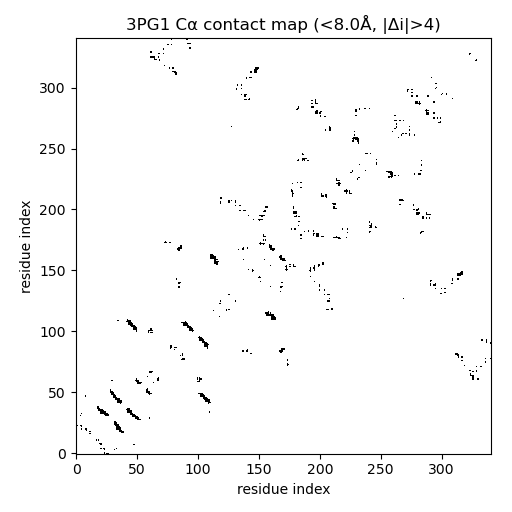 93 ? 4.155 23.113 31.765 1.00 47.50 92 GLY A N 1
ATOM 647 C CA . GLY A 1 93 ? 4.664 21.822 32.218 1.00 49.61 92 GLY A CA 1
ATOM 648 C C . GLY A 1 93 ? 6.023 21.859 32.864 1.00 54.83 92 GLY A C 1
ATOM 649 O O . GLY A 1 93 ? 6.680 22.907 32.890 1.00 53.93 92 GLY A O 1
ATOM 650 N N . LEU A 1 94 ? 6.433 20.708 33.413 1.00 54.08 93 LEU A N 1
ATOM 651 C CA . LEU A 1 94 ? 7.771 20.557 33.972 1.00 57.11 93 LEU A CA 1
ATOM 652 C C . LEU A 1 94 ? 8.711 20.350 32.789 1.00 57.79 93 LEU A C 1
ATOM 653 O O . LEU A 1 94 ? 8.463 19.461 31.965 1.00 56.32 93 LEU A O 1
ATOM 658 N N . ARG A 1 95 ? 9.740 21.199 32.673 1.00 55.64 94 ARG A N 1
ATOM 659 C CA . ARG A 1 95 ? 10.798 21.076 31.651 1.00 56.79 94 ARG A CA 1
ATOM 660 C C . ARG A 1 95 ? 11.809 20.095 32.190 1.00 58.35 94 ARG A C 1
ATOM 661 O O . ARG A 1 95 ? 12.494 19.394 31.432 1.00 59.15 94 ARG A O 1
ATOM 669 N N . ASP A 1 96 ? 11.947 20.104 33.523 1.00 52.26 95 ASP A N 1
ATOM 670 C CA . ASP A 1 96 ? 12.891 19.268 34.252 1.00 52.52 95 ASP A CA 1
ATOM 671 C C . ASP A 1 96 ? 12.573 19.262 35.743 1.00 56.52 95 ASP A C 1
ATOM 672 O O . ASP A 1 96 ? 11.988 20.204 36.268 1.00 52.44 95 ASP A O 1
ATOM 677 N N . ILE A 1 97 ? 12.996 18.190 36.413 1.00 56.77 96 ILE A N 1
ATOM 678 C CA . ILE A 1 97 ? 12.855 17.961 37.847 1.00 56.90 96 ILE A CA 1
ATOM 679 C C . ILE A 1 97 ? 13.983 17.020 38.309 1.00 62.76 96 ILE A C 1
ATOM 680 O O . ILE A 1 97 ? 14.283 16.017 37.648 1.00 61.42 96 ILE A O 1
ATOM 685 N N . PHE A 1 98 ? 14.628 17.383 39.421 1.00 61.52 97 PHE A N 1
ATOM 686 C CA . PHE A 1 98 ? 15.726 16.621 40.022 1.00 63.46 97 PHE A CA 1
ATOM 687 C C . PHE A 1 98 ? 15.783 16.865 41.524 1.00 72.62 97 PHE A C 1
ATOM 688 O O . PHE A 1 98 ? 15.515 17.983 41.979 1.00 72.61 97 PHE A O 1
ATOM 696 N N . VAL A 1 99 ? 16.053 15.796 42.292 1.00 72.56 98 VAL A N 1
ATOM 697 C CA . VAL A 1 99 ? 16.079 15.814 43.755 1.00 73.94 98 VAL A CA 1
ATOM 698 C C . VAL A 1 99 ? 17.425 15.401 44.315 1.00 80.05 98 VAL A C 1
ATOM 699 O O . VAL A 1 99 ? 17.982 14.374 43.912 1.00 81.60 98 VAL A O 1
ATOM 703 N N . HIS A 1 100 ? 17.949 16.207 45.246 1.00 76.54 99 HIS A N 1
ATOM 704 C CA . HIS A 1 100 ? 19.210 15.913 45.918 1.00 78.05 99 HIS A CA 1
ATOM 705 C C . HIS A 1 100 ? 18.886 15.572 47.364 1.00 81.52 99 HIS A C 1
ATOM 706 O O . HIS A 1 100 ? 18.573 16.463 48.154 1.00 79.98 99 HIS A O 1
ATOM 713 N N . PHE A 1 101 ? 18.893 14.277 47.687 1.00 79.96 100 PHE A N 1
ATOM 714 C CA . PHE A 1 101 ? 18.626 13.815 49.043 1.00 81.89 100 PHE A CA 1
ATOM 715 C C . PHE A 1 101 ? 19.936 13.660 49.824 1.00 90.43 100 PHE A C 1
ATOM 716 O O . PHE A 1 101 ? 20.867 13.000 49.352 1.00 91.35 100 PHE A O 1
ATOM 724 N N . GLU A 1 102 ? 19.999 14.298 51.008 1.00 88.86 101 GLU A N 1
ATOM 725 C CA . GLU A 1 102 ? 21.132 14.276 51.932 1.00 91.51 101 GLU A CA 1
ATOM 726 C C . GLU A 1 102 ? 20.581 14.075 53.357 1.00 98.24 101 GLU A C 1
ATOM 727 O O . GLU A 1 102 ? 19.854 14.930 53.871 1.00 96.49 101 GLU A O 1
ATOM 733 N N . GLU A 1 103 ? 20.915 12.909 53.957 1.00 98.87 102 GLU A N 1
ATOM 734 C CA . GLU A 1 103 ? 20.483 12.379 55.259 1.00 101.36 102 GLU A CA 1
ATOM 735 C C . GLU A 1 103 ? 20.106 13.341 56.419 1.00 105.68 102 GLU A C 1
ATOM 736 O O . GLU A 1 103 ? 18.956 13.251 56.865 1.00 106.03 102 GLU A O 1
ATOM 742 N N . PRO A 1 104 ? 20.977 14.255 56.933 1.00 100.84 103 PRO A N 1
ATOM 743 C CA . PRO A 1 104 ? 20.548 15.104 58.060 1.00 100.64 103 PRO A CA 1
ATOM 744 C C . PRO A 1 104 ? 19.747 16.346 57.651 1.00 99.65 103 PRO A C 1
ATOM 745 O O . PRO A 1 104 ? 20.216 17.475 57.822 1.00 98.10 103 PRO A O 1
ATOM 749 N N . ALA A 1 105 ? 18.515 16.127 57.130 1.00 94.67 104 ALA A N 1
ATOM 750 C CA . ALA A 1 105 ? 17.571 17.157 56.666 1.00 91.43 104 ALA A CA 1
ATOM 751 C C . ALA A 1 105 ? 18.232 18.237 55.775 1.00 93.21 104 ALA A C 1
ATOM 752 O O . ALA A 1 105 ? 18.088 19.440 56.016 1.00 91.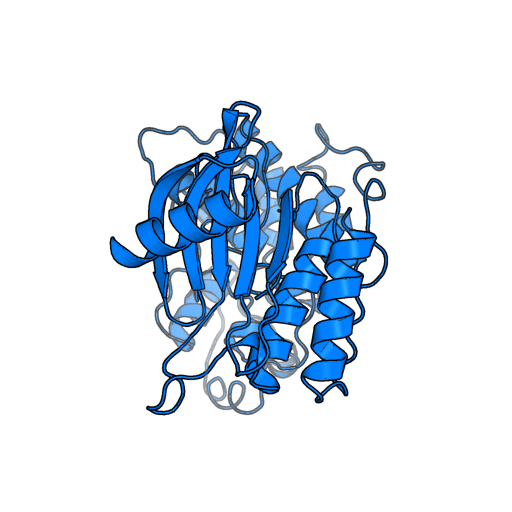49 104 ALA A O 1
ATOM 754 N N . MET A 1 106 ? 18.990 17.779 54.760 1.00 90.35 105 MET A N 1
ATOM 755 C CA . MET A 1 106 ? 19.703 18.626 53.794 1.00 89.21 105 MET A CA 1
ATOM 756 C C . MET A 1 106 ? 19.193 18.344 52.351 1.00 88.98 105 MET A C 1
ATOM 757 O O . MET A 1 106 ? 19.927 18.519 51.370 1.00 87.40 105 MET A O 1
ATOM 762 N N . HIS A 1 107 ? 17.919 17.925 52.243 1.00 83.30 106 HIS A N 1
ATOM 763 C CA . HIS A 1 107 ? 17.260 17.590 50.976 1.00 80.40 106 HIS A CA 1
ATOM 764 C C . HIS A 1 107 ? 16.884 18.828 50.174 1.00 79.44 106 HIS A C 1
ATOM 765 O O . HIS A 1 107 ? 16.314 19.779 50.727 1.00 77.02 106 HIS A O 1
ATOM 772 N N . LYS A 1 108 ? 17.207 18.803 48.860 1.00 74.09 107 LYS A N 1
ATOM 773 C CA . LYS A 1 108 ? 16.922 19.883 47.905 1.00 71.11 107 LYS A CA 1
ATOM 774 C C . LYS A 1 108 ? 16.124 19.381 46.700 1.00 72.10 107 LYS A C 1
ATOM 775 O O . LYS A 1 108 ? 16.324 18.255 46.240 1.00 72.82 107 LYS A O 1
ATOM 781 N N . LEU A 1 109 ? 15.234 20.236 46.188 1.00 64.65 108 LEU A N 1
ATOM 782 C CA . LEU A 1 109 ? 14.405 19.956 45.018 1.00 62.01 108 LEU A CA 1
ATOM 783 C C . LEU A 1 109 ? 14.518 21.113 44.034 1.00 62.09 108 LEU A C 1
ATOM 784 O O . LEU A 1 109 ? 14.462 22.287 44.419 1.00 61.34 108 LEU A O 1
ATOM 789 N N . TYR A 1 110 ? 14.732 20.765 42.767 1.00 56.01 109 TYR A N 1
ATOM 790 C CA . TYR A 1 110 ? 14.900 21.735 41.694 1.00 53.65 109 TYR A CA 1
ATOM 791 C C . TYR A 1 110 ? 13.820 21.539 40.675 1.00 56.37 109 TYR A C 1
ATOM 792 O O . TYR A 1 110 ? 13.532 20.410 40.250 1.00 54.21 109 TYR A O 1
ATOM 801 N N . LEU A 1 111 ? 13.206 22.656 40.305 1.00 53.79 110 LEU A N 1
ATOM 802 C CA . LEU A 1 111 ? 12.104 22.698 39.375 1.00 52.50 110 LEU A CA 1
ATOM 803 C C . LEU A 1 111 ? 12.391 23.632 38.249 1.00 54.15 110 LEU A C 1
ATOM 804 O O . LEU A 1 111 ? 12.681 24.812 38.455 1.00 54.06 110 LEU A O 1
ATOM 809 N N . VAL A 1 112 ? 12.325 23.094 37.048 1.00 49.85 111 VAL A N 1
ATOM 810 C CA . VAL A 1 112 ? 12.609 23.854 35.845 1.00 50.24 111 VAL A CA 1
ATOM 811 C C . VAL A 1 112 ? 11.357 23.958 34.964 1.00 55.35 111 VAL A C 1
ATOM 812 O O . VAL A 1 112 ? 10.717 22.937 34.631 1.00 52.43 111 VAL A O 1
ATOM 816 N N . THR A 1 113 ? 11.010 25.205 34.609 1.00 52.51 112 THR A N 1
ATOM 817 C CA . THR A 1 113 ? 9.885 25.503 33.712 1.00 52.34 112 THR A CA 1
ATOM 818 C C . THR A 1 113 ? 10.386 26.512 32.688 1.00 57.59 112 THR A C 1
ATOM 819 O O . THR A 1 113 ? 11.371 27.195 32.954 1.00 59.79 112 THR A O 1
ATOM 823 N N . GLU A 1 114 ? 9.755 26.580 31.514 1.00 53.90 113 GLU A N 1
ATOM 824 C CA . GLU A 1 114 ? 10.133 27.525 30.473 1.00 55.10 113 GLU A CA 1
ATOM 825 C C . GLU A 1 114 ? 9.813 28.928 30.986 1.00 59.97 113 GLU A C 1
ATOM 826 O O . GLU A 1 114 ? 8.725 29.145 31.507 1.00 60.40 113 GLU A O 1
ATOM 832 N N . LEU A 1 115 ? 10.744 29.871 30.854 1.00 58.08 114 LEU A N 1
ATOM 833 C CA . LEU A 1 115 ? 10.471 31.240 31.285 1.00 58.36 114 LEU A CA 1
ATOM 834 C C . LEU A 1 115 ? 9.720 31.920 30.135 1.00 59.05 114 LEU A C 1
ATOM 835 O O . LEU A 1 115 ? 10.254 32.034 29.024 1.00 58.82 114 LEU A O 1
ATOM 840 N N . MET A 1 116 ? 8.455 32.287 30.379 1.00 51.32 115 MET A N 1
ATOM 841 C CA . MET A 1 116 ? 7.632 32.918 29.358 1.00 50.77 115 MET A CA 1
ATOM 842 C C . MET A 1 116 ? 7.956 34.402 29.167 1.00 55.39 115 MET A C 1
ATOM 843 O O . MET A 1 116 ? 8.458 35.047 30.096 1.00 58.36 115 MET A O 1
ATOM 848 N N . ARG A 1 117 ? 7.701 34.930 27.959 1.00 61.89 116 ARG A N 1
ATOM 849 C CA . ARG A 1 117 ? 7.980 36.333 27.629 1.00 61.15 116 ARG A CA 1
ATOM 850 C C . ARG A 1 117 ? 7.238 37.299 28.555 1.00 57.98 116 ARG A C 1
ATOM 851 O O . ARG A 1 117 ? 7.851 38.184 29.131 1.00 55.93 116 ARG A O 1
ATOM 859 N N . THR A 1 118 ? 5.919 37.094 28.734 1.00 50.82 117 THR A N 1
ATOM 860 C CA . THR A 1 118 ? 5.093 37.986 29.536 1.00 48.51 117 THR A CA 1
ATOM 861 C C . THR A 1 118 ? 3.836 37.253 30.004 1.00 47.31 117 THR A C 1
ATOM 862 O O . THR A 1 118 ? 3.720 36.037 29.849 1.00 44.98 117 THR A O 1
ATOM 866 N N . ASP A 1 119 ? 2.923 37.992 30.610 1.00 42.07 118 ASP A N 1
ATOM 867 C CA . ASP A 1 119 ? 1.630 37.473 31.021 1.00 38.75 118 ASP A CA 1
ATOM 868 C C . ASP A 1 119 ? 0.554 38.397 30.461 1.00 41.08 118 ASP A C 1
ATOM 869 O O . ASP A 1 119 ? 0.872 39.474 29.951 1.00 41.08 118 ASP A O 1
ATOM 874 N N . LEU A 1 120 ? -0.704 37.958 30.514 1.00 35.76 119 LEU A N 1
ATOM 875 C CA . LEU A 1 120 ? -1.836 38.704 29.980 1.00 34.35 119 LEU A CA 1
ATOM 876 C C . LEU A 1 120 ? -2.152 39.978 30.752 1.00 39.45 119 LEU A C 1
ATOM 877 O O . LEU A 1 120 ? -2.576 40.955 30.134 1.00 40.26 119 LEU A O 1
ATOM 882 N N . ALA A 1 121 ? -1.895 39.999 32.073 1.00 36.82 120 ALA A N 1
ATOM 883 C CA . ALA A 1 121 ? -2.110 41.209 32.900 1.00 37.11 120 ALA A CA 1
ATOM 884 C C . ALA A 1 121 ? -1.232 42.367 32.383 1.00 42.94 120 ALA A C 1
ATOM 885 O O . ALA A 1 121 ? -1.716 43.487 32.245 1.00 43.40 120 ALA A O 1
ATOM 887 N N . GLN A 1 122 ? 0.028 42.078 32.040 1.00 40.56 121 GLN A N 1
ATOM 888 C CA . GLN A 1 122 ? 0.963 43.059 31.497 1.00 42.88 121 GLN A CA 1
ATOM 889 C C . GLN A 1 122 ? 0.517 43.550 30.124 1.00 46.72 121 GLN A C 1
ATOM 890 O O . GLN A 1 122 ? 0.574 44.751 29.854 1.00 47.32 121 GLN A O 1
ATOM 896 N N . VAL A 1 123 ? 0.062 42.625 29.263 1.00 43.86 122 VAL A N 1
ATOM 897 C CA . VAL A 1 123 ? -0.447 42.927 27.918 1.00 44.36 122 VAL A CA 1
ATOM 898 C C . VAL A 1 123 ? -1.686 43.846 27.989 1.00 45.86 122 VAL A C 1
ATOM 899 O O . VAL A 1 123 ? -1.682 44.927 27.372 1.00 47.08 122 VAL A O 1
ATOM 903 N N . ILE A 1 124 ? -2.682 43.465 28.818 1.00 39.65 123 ILE A N 1
ATOM 904 C CA . ILE A 1 124 ? -3.909 44.259 29.018 1.00 38.59 123 ILE A CA 1
ATOM 905 C C . ILE A 1 124 ? -3.589 45.690 29.472 1.00 45.67 123 ILE A C 1
ATOM 906 O O . ILE A 1 124 ? -4.199 46.635 28.982 1.00 46.73 123 ILE A O 1
ATOM 911 N N . HIS A 1 125 ? -2.660 45.838 30.409 1.00 44.44 124 HIS A N 1
ATOM 912 C CA . HIS A 1 125 ? -2.369 47.142 30.974 1.00 49.92 124 HIS A CA 1
ATOM 913 C C . HIS A 1 125 ? -1.415 48.032 30.194 1.00 57.12 124 HIS A C 1
ATOM 914 O O . HIS A 1 125 ? -1.330 49.231 30.467 1.00 58.78 124 HIS A O 1
ATOM 921 N N . ASP A 1 126 ? -0.772 47.471 29.159 1.00 53.83 125 ASP A N 1
ATOM 922 C CA . ASP A 1 126 ? 0.116 48.223 28.292 1.00 55.33 125 ASP A CA 1
ATOM 923 C C . ASP A 1 126 ? -0.726 48.931 27.231 1.00 61.42 125 ASP A C 1
ATOM 924 O O . ASP A 1 126 ? -1.137 48.320 26.249 1.00 56.96 125 ASP A O 1
ATOM 929 N N . GLN A 1 127 ? -0.954 50.240 27.442 1.00 65.09 126 GLN A N 1
ATOM 930 C CA . GLN A 1 127 ? -1.677 51.174 26.564 1.00 67.36 126 GLN A CA 1
ATOM 931 C C . GLN A 1 127 ? -1.093 51.238 25.139 1.00 72.10 126 GLN A C 1
ATOM 932 O O . GLN A 1 127 ? -1.815 51.589 24.202 1.00 72.60 126 GLN A O 1
ATOM 938 N N . ARG A 1 128 ? 0.200 50.896 24.976 1.00 68.52 127 ARG A N 1
ATOM 939 C CA . ARG A 1 128 ? 0.872 50.908 23.670 1.00 69.42 127 ARG A CA 1
ATOM 940 C C . ARG A 1 128 ? 0.504 49.672 22.845 1.00 70.89 127 ARG A C 1
ATOM 941 O O . ARG A 1 128 ? 0.752 49.653 21.636 1.00 71.32 127 ARG A O 1
ATOM 949 N N . ILE A 1 129 ? -0.079 48.631 23.501 1.00 63.81 128 ILE A N 1
ATOM 950 C CA . ILE A 1 129 ? -0.457 47.381 22.854 1.00 61.47 128 ILE A CA 1
ATOM 951 C C . ILE A 1 129 ? -1.926 47.413 22.428 1.00 61.39 128 ILE A C 1
ATOM 952 O O . ILE A 1 129 ? -2.810 47.709 23.231 1.00 59.47 128 ILE A O 1
ATOM 957 N N . VAL A 1 130 ? -2.172 47.104 21.157 1.00 57.62 129 VAL A N 1
ATOM 958 C CA . VAL A 1 130 ? -3.517 46.982 20.600 1.00 56.01 129 VAL A CA 1
ATOM 959 C C . VAL A 1 130 ? -3.944 45.522 20.836 1.00 52.71 129 VAL A C 1
ATOM 960 O O . VAL A 1 130 ? -3.207 44.604 20.474 1.00 50.84 129 VAL A O 1
ATOM 964 N N . ILE A 1 131 ? -5.109 45.312 21.467 1.00 46.23 130 ILE A N 1
ATOM 965 C CA . ILE A 1 131 ? -5.670 43.983 21.630 1.00 42.77 130 ILE A CA 1
ATOM 966 C C . ILE A 1 131 ? -6.911 43.948 20.754 1.00 45.30 130 ILE A C 1
ATOM 967 O O . ILE A 1 131 ? -7.993 44.361 21.172 1.00 47.11 130 ILE A O 1
ATOM 972 N N . SE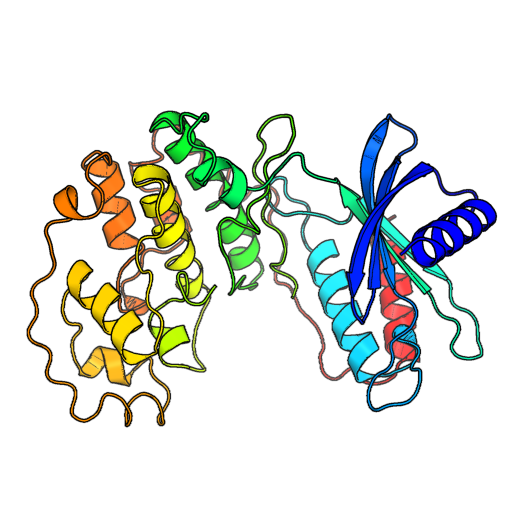R A 1 132 ? -6.741 43.488 19.538 1.00 40.18 131 SER A N 1
ATOM 973 C CA . SER A 1 132 ? -7.811 43.440 18.548 1.00 39.90 131 SER A CA 1
ATOM 974 C C . SER A 1 132 ? -8.859 42.338 18.847 1.00 43.54 131 SER A C 1
ATOM 975 O O . SER A 1 132 ? -8.545 41.396 19.580 1.00 40.42 131 SER A O 1
ATOM 978 N N . PRO A 1 133 ? -10.093 42.416 18.267 1.00 43.59 132 PRO A N 1
ATOM 979 C CA . PRO A 1 133 ? -11.062 41.317 18.464 1.00 41.46 132 PRO A CA 1
ATOM 980 C C . PRO A 1 133 ? -10.502 39.968 17.976 1.00 41.48 132 PRO A C 1
ATOM 981 O O . PRO A 1 133 ? -10.832 38.952 18.566 1.00 37.94 132 PRO A O 1
ATOM 985 N N . GLN A 1 134 ? -9.635 39.954 16.939 1.00 38.05 133 GLN A N 1
ATOM 986 C CA . GLN A 1 134 ? -9.023 38.696 16.463 1.00 37.15 133 GLN A CA 1
ATOM 987 C C . GLN A 1 134 ? -8.082 38.128 17.540 1.00 39.75 133 GLN A C 1
ATOM 988 O O . GLN A 1 134 ? -8.064 36.919 17.750 1.00 37.62 133 GLN A O 1
ATOM 994 N N . HIS A 1 135 ? -7.325 39.004 18.230 1.00 38.05 134 HIS A N 1
ATOM 995 C CA . HIS A 1 135 ? -6.404 38.582 19.291 1.00 38.57 134 HIS A CA 1
ATOM 996 C C . HIS A 1 135 ? -7.217 38.022 20.441 1.00 36.75 134 HIS A C 1
ATOM 997 O O . HIS A 1 135 ? -6.838 37.001 21.022 1.00 35.74 134 HIS A O 1
ATOM 1004 N N . ILE A 1 136 ? -8.339 38.693 20.785 1.00 33.53 135 ILE A N 1
ATOM 1005 C CA . ILE A 1 136 ? -9.205 38.245 21.916 1.00 29.94 135 ILE A CA 1
ATOM 1006 C C . ILE A 1 136 ? -9.763 36.852 21.653 1.00 30.76 135 ILE A C 1
ATOM 1007 O O . ILE A 1 136 ? -9.817 36.034 22.575 1.00 30.14 135 ILE A O 1
ATOM 1012 N N . GLN A 1 137 ? -10.256 36.611 20.437 1.00 26.59 136 GLN A N 1
ATOM 1013 C CA . GLN A 1 137 ? -10.850 35.323 20.098 1.00 26.97 136 GLN A CA 1
ATOM 1014 C C . GLN A 1 137 ? -9.791 34.219 20.223 1.00 28.98 136 GLN A C 1
ATOM 1015 O O . GLN A 1 137 ? -10.041 33.138 20.779 1.00 25.40 136 GLN A O 1
ATOM 1021 N N . TYR A 1 138 ? -8.592 34.505 19.700 1.00 30.08 137 TYR A N 1
ATOM 1022 C CA . TYR A 1 138 ? -7.489 33.539 19.725 1.00 29.64 137 TYR A CA 1
ATOM 1023 C C . TYR A 1 138 ? -7.067 33.210 21.163 1.00 31.35 137 TYR A C 1
ATOM 1024 O O . TYR A 1 138 ? -6.980 32.032 21.518 1.00 29.83 137 TYR A O 1
ATOM 1033 N N . PHE A 1 139 ? -6.769 34.238 21.968 1.00 28.91 138 PHE A N 1
ATOM 1034 C CA . PHE A 1 139 ? -6.381 34.070 23.376 1.00 29.52 138 PHE A CA 1
ATOM 1035 C C . PHE A 1 139 ? -7.430 33.304 24.151 1.00 28.63 138 PHE A C 1
ATOM 1036 O O . PHE A 1 139 ? -7.095 32.384 24.898 1.00 28.74 138 PHE A O 1
ATOM 1044 N N . MET A 1 140 ? -8.715 33.701 24.009 1.00 24.40 139 MET A N 1
ATOM 1045 C CA . MET A 1 140 ? -9.834 33.047 24.710 1.00 22.76 139 MET A CA 1
ATOM 1046 C C . MET A 1 140 ? -9.952 31.574 24.313 1.00 26.42 139 MET A C 1
ATOM 1047 O O . MET A 1 140 ? -10.218 30.737 25.176 1.00 24.36 139 MET A O 1
ATOM 1052 N N . TYR A 1 141 ? -9.733 31.266 23.022 1.00 22.40 140 TYR A N 1
ATOM 1053 C CA . TYR A 1 141 ? -9.832 29.874 22.561 1.00 23.59 140 TYR A CA 1
ATOM 1054 C C . TYR A 1 141 ? -8.795 29.025 23.349 1.00 28.49 140 TYR A C 1
ATOM 1055 O O . TYR A 1 141 ? -9.133 27.967 23.856 1.00 27.67 140 TYR A O 1
ATOM 1064 N N . HIS A 1 142 ? -7.555 29.510 23.442 1.00 26.54 141 HIS A N 1
ATOM 1065 C CA . HIS A 1 142 ? -6.469 28.805 24.124 1.00 26.42 141 HIS A CA 1
ATOM 1066 C C . HIS A 1 142 ? -6.628 28.782 25.637 1.00 28.79 141 HIS A C 1
ATOM 1067 O O . HIS A 1 142 ? -6.320 27.765 26.280 1.00 27.90 141 HIS A O 1
ATOM 1074 N N . ILE A 1 143 ? -7.137 29.887 26.209 1.00 24.64 142 ILE A N 1
ATOM 1075 C CA . ILE A 1 143 ? -7.445 29.927 27.655 1.00 25.14 142 ILE A CA 1
ATOM 1076 C C . ILE A 1 143 ? -8.479 28.850 27.970 1.00 25.81 142 ILE A C 1
ATOM 1077 O O . ILE A 1 143 ? -8.309 28.120 28.950 1.00 23.61 142 ILE A O 1
ATOM 1082 N N A LEU A 1 144 ? -9.567 28.762 27.168 0.50 20.68 143 LEU A N 1
ATOM 1083 N N B LEU A 1 144 ? -9.565 28.765 27.164 0.50 23.73 143 LEU A N 1
ATOM 1084 C CA A LEU A 1 144 ? -10.617 27.773 27.456 0.50 18.86 143 LEU A CA 1
ATOM 1085 C CA B LEU A 1 144 ? -10.637 27.791 27.422 0.50 23.41 143 LEU A CA 1
ATOM 1086 C C A LEU A 1 144 ? -10.158 26.340 27.206 0.50 22.47 143 LEU A C 1
ATOM 1087 C C B LEU A 1 144 ? -10.175 26.351 27.192 0.50 24.67 143 LEU A C 1
ATOM 1088 O O A LEU A 1 144 ? -10.602 25.441 27.901 0.50 20.89 143 LEU A O 1
ATOM 1089 O O B LEU A 1 144 ? -10.627 25.458 27.893 0.50 23.08 143 LEU A O 1
ATOM 1098 N N . LEU A 1 145 ? -9.266 26.137 26.235 1.00 21.47 144 LEU A N 1
ATOM 1099 C CA . LEU A 1 145 ? -8.702 24.787 25.992 1.00 22.80 144 LEU A CA 1
ATOM 1100 C C . LEU A 1 145 ? -7.830 24.376 27.194 1.00 24.71 144 LEU A C 1
ATOM 1101 O O . LEU A 1 145 ? -7.915 23.246 27.629 1.00 24.17 144 LEU A O 1
ATOM 1106 N N . GLY A 1 146 ? -7.048 25.304 27.756 1.00 24.64 145 GLY A N 1
ATOM 1107 C CA . GLY A 1 146 ? -6.251 24.955 28.930 1.00 25.31 145 GLY A CA 1
ATOM 1108 C C . GLY A 1 146 ? -7.174 24.595 30.095 1.00 27.96 145 GLY A C 1
ATOM 1109 O O . GLY A 1 146 ? -6.947 23.596 30.762 1.00 26.68 145 GLY A O 1
ATOM 1110 N N . LEU A 1 147 ? -8.261 25.366 30.314 1.00 24.33 146 LEU A N 1
ATOM 1111 C CA . LEU A 1 147 ? -9.239 25.017 31.373 1.00 21.83 146 LEU A CA 1
ATOM 1112 C C . LEU A 1 147 ? -9.918 23.684 31.082 1.00 23.93 146 LEU A C 1
ATOM 1113 O O . LEU A 1 147 ? -10.026 22.849 31.975 1.00 22.28 146 LEU A O 1
ATOM 1118 N N . HIS A 1 148 ? -10.308 23.443 29.805 1.00 22.47 147 HIS A N 1
ATOM 1119 C CA . HIS A 1 148 ? -10.956 22.187 29.413 1.00 22.73 147 HIS A CA 1
ATOM 1120 C C . HIS A 1 148 ? -10.035 21.002 29.797 1.00 25.86 147 HIS A C 1
ATOM 1121 O O . HIS A 1 148 ? -10.513 20.026 30.331 1.00 24.69 147 HIS A O 1
ATOM 1128 N N . VAL A 1 149 ? -8.732 21.102 29.500 1.00 24.87 148 VAL A N 1
ATOM 1129 C CA . VAL A 1 149 ? -7.745 20.054 29.776 1.00 25.26 148 VAL A CA 1
ATOM 1130 C C . VAL A 1 149 ? -7.661 19.824 31.307 1.00 25.41 148 VAL A C 1
ATOM 1131 O O . VAL A 1 149 ? -7.709 18.675 31.762 1.00 23.46 148 VAL A O 1
ATOM 1135 N N . LEU A 1 150 ? -7.567 20.897 32.082 1.00 23.02 149 LEU A N 1
ATOM 1136 C CA . LEU A 1 150 ? -7.535 20.739 33.531 1.00 24.50 149 LEU A CA 1
ATOM 1137 C C . LEU A 1 150 ? -8.835 20.050 34.014 1.00 26.16 149 LEU A C 1
ATOM 1138 O O . LEU A 1 150 ? -8.774 19.020 34.675 1.00 28.22 149 LEU A O 1
ATOM 1143 N N . HIS A 1 151 ? -9.991 20.549 33.566 1.00 23.37 150 HIS A N 1
ATOM 1144 C CA . HIS A 1 151 ? -11.320 20.046 33.988 1.00 22.36 150 HIS A CA 1
ATOM 1145 C C . HIS A 1 151 ? -11.539 18.599 33.598 1.00 26.21 150 HIS A C 1
ATOM 1146 O O . HIS A 1 151 ? -12.106 17.840 34.406 1.00 25.93 150 HIS A O 1
ATOM 1153 N N . GLU A 1 152 ? -11.010 18.190 32.420 1.00 24.13 151 GLU A N 1
ATOM 1154 C CA . GLU A 1 152 ? -11.138 16.790 31.965 1.00 25.30 151 GLU A CA 1
ATOM 1155 C C . GLU A 1 152 ? -10.350 15.843 32.894 1.00 30.90 151 GLU A C 1
ATOM 1156 O O . GLU A 1 152 ? -10.730 14.680 33.039 1.00 31.64 151 GLU A O 1
ATOM 1162 N N . ALA A 1 153 ? -9.307 16.351 33.566 1.00 25.81 152 ALA A N 1
ATOM 1163 C CA . ALA A 1 153 ? -8.549 15.560 34.545 1.00 27.28 152 ALA A CA 1
ATOM 1164 C C . ALA A 1 153 ? -9.085 15.740 36.007 1.00 31.42 152 ALA A C 1
ATOM 1165 O O . ALA A 1 153 ? -8.452 15.241 36.935 1.00 32.67 152 ALA A O 1
ATOM 1167 N N . GLY A 1 154 ? -10.232 16.402 36.189 1.00 30.13 153 GLY A N 1
ATOM 1168 C CA . GLY A 1 154 ? -10.818 16.655 37.512 1.00 30.53 153 GLY A CA 1
ATOM 1169 C C . GLY A 1 154 ? -10.119 17.754 38.305 1.00 34.96 153 GLY A C 1
ATOM 1170 O O . GLY A 1 154 ? -10.266 17.841 39.524 1.00 36.70 153 GLY A O 1
ATOM 1171 N N . VAL A 1 155 ? -9.336 18.600 37.631 1.00 28.05 154 VAL A N 1
ATOM 1172 C CA . VAL A 1 155 ? -8.598 19.651 38.314 1.00 27.26 154 VAL A CA 1
ATOM 1173 C C . VAL A 1 155 ? -9.287 20.976 38.118 1.00 29.79 154 VAL A C 1
ATOM 1174 O O . VAL A 1 155 ? -9.632 21.349 36.992 1.00 29.77 154 VAL A O 1
ATOM 1178 N N . VAL A 1 156 ? -9.472 21.697 39.205 1.00 25.56 155 VAL A N 1
ATOM 1179 C CA . VAL A 1 156 ? -10.092 23.015 39.149 1.00 25.01 155 VAL A CA 1
ATOM 1180 C C . VAL A 1 156 ? -8.989 24.031 39.408 1.00 29.67 155 VAL A C 1
ATOM 1181 O O . VAL A 1 156 ? -8.223 23.864 40.378 1.00 28.71 155 VAL A O 1
ATOM 1185 N N . HIS A 1 157 ? -8.879 25.076 38.544 1.00 27.22 156 HIS A N 1
ATOM 1186 C CA . HIS A 1 157 ? -7.821 26.083 38.747 1.00 27.48 156 HIS A CA 1
ATOM 1187 C C . HIS A 1 157 ? -8.109 26.823 40.027 1.00 30.96 156 HIS A C 1
ATOM 1188 O O . HIS A 1 157 ? -7.294 26.812 40.951 1.00 32.44 156 HIS A O 1
ATOM 1195 N N . ARG A 1 158 ? -9.274 27.446 40.096 1.00 26.88 157 ARG A N 1
ATOM 1196 C CA . ARG A 1 158 ? -9.767 28.192 41.252 1.00 27.53 157 ARG A CA 1
ATOM 1197 C C . ARG A 1 158 ? -9.190 29.593 41.438 1.00 30.43 157 ARG A C 1
ATOM 1198 O O . ARG A 1 158 ? -9.754 30.395 42.199 1.00 29.70 157 ARG A O 1
ATOM 1206 N N . ASP A 1 159 ? -8.099 29.933 40.727 1.00 26.86 158 ASP A N 1
ATOM 1207 C CA . ASP A 1 159 ? -7.606 31.307 40.869 1.00 27.04 158 ASP A CA 1
ATOM 1208 C C . ASP A 1 159 ? -7.095 31.827 39.511 1.00 31.74 158 ASP A C 1
ATOM 1209 O O . ASP A 1 159 ? -5.972 32.348 39.416 1.00 33.14 158 ASP A O 1
ATOM 1214 N N . LEU A 1 160 ? -7.902 31.649 38.465 1.00 27.37 159 LEU A N 1
ATOM 1215 C CA . LEU A 1 160 ? -7.510 32.079 37.129 1.00 28.02 159 LEU A CA 1
ATOM 1216 C C . LEU A 1 160 ? -7.633 33.590 37.046 1.00 30.94 159 LEU A C 1
ATOM 1217 O O . LEU A 1 160 ? -8.669 34.128 37.378 1.00 30.72 159 LEU A O 1
ATOM 1222 N N . HIS A 1 161 ? -6.589 34.258 36.578 1.00 28.23 160 HIS A N 1
ATOM 1223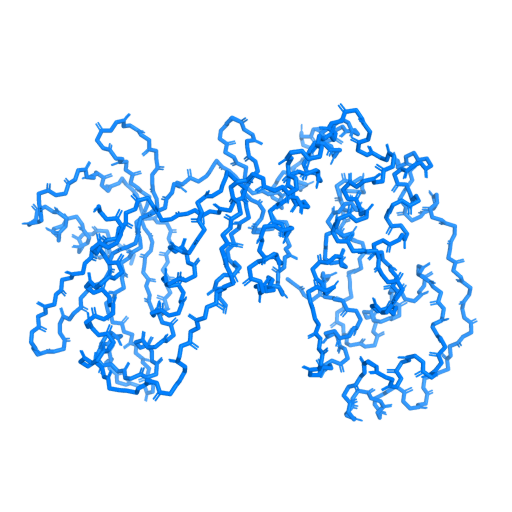 C CA . HIS A 1 161 ? -6.586 35.710 36.398 1.00 28.76 160 HIS A CA 1
ATOM 1224 C C . HIS A 1 161 ? -5.519 36.051 35.335 1.00 33.82 160 HIS A C 1
ATOM 1225 O O . HIS A 1 161 ? -4.716 35.173 35.020 1.00 31.37 160 HIS A O 1
ATOM 1232 N N . PRO A 1 162 ? -5.529 37.264 34.718 1.00 31.21 161 PRO A N 1
ATOM 1233 C CA . PRO A 1 162 ? -4.540 37.573 33.675 1.00 33.22 161 PRO A CA 1
ATOM 1234 C C . PRO A 1 162 ? -3.062 37.347 34.047 1.00 39.15 161 PRO A C 1
ATOM 1235 O O . PRO A 1 162 ? -2.283 37.021 33.166 1.00 39.73 161 PRO A O 1
ATOM 1239 N N . GLY A 1 163 ? -2.711 37.492 35.332 1.00 36.70 162 GLY A N 1
ATOM 1240 C CA . GLY A 1 163 ? -1.362 37.295 35.866 1.00 38.49 162 GLY A CA 1
ATOM 1241 C C . GLY A 1 163 ? -0.849 35.869 35.752 1.00 42.70 162 GLY A C 1
ATOM 1242 O O . GLY A 1 163 ? 0.362 35.660 35.751 1.00 44.49 162 GLY A O 1
ATOM 1243 N N . ASN A 1 164 ? -1.756 34.871 35.649 1.00 36.63 163 ASN A N 1
ATOM 1244 C CA . ASN A 1 164 ? -1.349 33.465 35.491 1.00 35.60 163 ASN A CA 1
ATOM 1245 C C . ASN A 1 164 ? -1.691 32.896 34.120 1.00 36.12 163 ASN A C 1
ATOM 1246 O O . ASN A 1 164 ? -1.660 31.678 33.897 1.00 33.61 163 ASN A O 1
ATOM 1251 N N . ILE A 1 165 ? -1.974 33.800 33.186 1.00 31.60 164 ILE A N 1
ATOM 1252 C CA . ILE A 1 165 ? -2.187 33.432 31.790 1.00 30.49 164 ILE A CA 1
ATOM 1253 C C . ILE A 1 165 ? -0.939 33.978 31.122 1.00 37.30 164 ILE A C 1
ATOM 1254 O O . ILE A 1 165 ? -0.790 35.196 31.020 1.00 36.85 164 ILE A O 1
ATOM 1259 N N . LEU A 1 166 ? -0.026 33.072 30.730 1.00 35.59 165 LEU A N 1
ATOM 1260 C CA . LEU A 1 166 ? 1.300 33.392 30.160 1.00 38.09 165 LEU A CA 1
ATOM 1261 C C . LEU A 1 166 ? 1.331 33.371 28.645 1.00 43.17 165 LEU A C 1
ATOM 1262 O O . LEU A 1 166 ? 0.614 32.585 28.017 1.00 41.06 165 LEU A O 1
ATOM 1267 N N . LEU A 1 167 ? 2.162 34.253 28.068 1.00 42.65 166 LEU A N 1
ATOM 1268 C CA . LEU A 1 167 ? 2.354 34.426 26.634 1.00 44.33 166 LEU A CA 1
ATOM 1269 C C . LEU A 1 167 ? 3.840 34.082 26.343 1.00 50.97 166 LEU A C 1
ATOM 1270 O O . LEU A 1 167 ? 4.741 34.650 26.966 1.00 48.35 166 LEU A O 1
ATOM 1275 N N . ALA A 1 168 ? 4.092 33.177 25.393 1.00 51.31 167 ALA A N 1
ATOM 1276 C CA . ALA A 1 168 ? 5.465 32.839 24.989 1.00 54.13 167 ALA A CA 1
ATOM 1277 C C . ALA A 1 168 ? 5.916 33.917 23.999 1.00 61.89 167 ALA A C 1
ATOM 1278 O O . ALA A 1 168 ? 5.083 34.728 23.589 1.00 58.75 167 ALA A O 1
ATOM 1280 N N . ASP A 1 169 ? 7.220 33.935 23.592 1.00 66.15 168 ASP A N 1
ATOM 1281 C CA . ASP A 1 169 ? 7.720 34.909 22.604 1.00 68.99 168 ASP A CA 1
ATOM 1282 C C . ASP A 1 169 ? 6.899 34.798 21.317 1.00 73.21 168 ASP A C 1
ATOM 1283 O O . ASP A 1 169 ? 6.590 35.811 20.685 1.00 73.78 168 ASP A O 1
ATOM 1288 N N . ASN A 1 170 ? 6.512 33.555 20.983 1.00 69.62 169 ASN A N 1
ATOM 1289 C CA A ASN A 1 170 ? 5.710 33.156 19.831 0.50 69.24 169 ASN A CA 1
ATOM 1290 C CA B ASN A 1 170 ? 5.710 33.264 19.794 0.50 69.38 169 ASN A CA 1
ATOM 1291 C C . ASN A 1 170 ? 4.196 33.386 20.055 1.00 71.71 169 ASN A C 1
ATOM 1292 O O . ASN A 1 170 ? 3.377 32.922 19.256 1.00 71.45 169 ASN A O 1
ATOM 1301 N N . ASN A 1 171 ? 3.827 34.092 21.152 1.00 67.61 170 ASN A N 1
ATOM 1302 C CA . ASN A 1 171 ? 2.461 34.398 21.604 1.00 65.14 170 ASN A CA 1
ATOM 1303 C C . ASN A 1 171 ? 1.562 33.206 21.999 1.00 63.36 170 ASN A C 1
ATOM 1304 O O . ASN A 1 171 ? 0.361 33.388 22.226 1.00 61.57 170 ASN A O 1
ATOM 1309 N N . ASP A 1 172 ? 2.161 32.000 22.136 1.00 57.12 171 ASP A N 1
ATOM 1310 C CA . ASP A 1 172 ? 1.470 30.786 22.594 1.00 53.62 171 ASP A CA 1
ATOM 1311 C C . ASP A 1 172 ? 0.965 31.061 24.019 1.00 49.27 171 ASP A C 1
ATOM 1312 O O . ASP A 1 172 ? 1.702 31.642 24.823 1.00 48.21 171 ASP A O 1
ATOM 1317 N N . ILE A 1 173 ? -0.288 30.684 24.301 1.00 42.23 172 ILE A N 1
ATOM 1318 C CA A ILE A 1 173 ? -0.940 30.866 25.608 0.50 39.92 172 ILE A CA 1
ATOM 1319 C CA B ILE A 1 173 ? -0.877 30.882 25.620 0.50 40.46 172 ILE A CA 1
ATOM 1320 C C . ILE A 1 173 ? -0.720 29.634 26.477 1.00 38.72 172 ILE A C 1
ATOM 1321 O O . ILE A 1 173 ? -0.964 28.522 26.032 1.00 35.44 172 ILE A O 1
ATOM 1330 N N . THR A 1 174 ? -0.285 29.841 27.705 1.00 34.15 173 THR A N 1
ATOM 1331 C CA . THR A 1 174 ? -0.072 28.774 28.671 1.00 33.30 173 THR A CA 1
ATOM 1332 C C . THR A 1 174 ? -0.689 29.235 30.022 1.00 35.57 173 THR A C 1
ATOM 1333 O O . THR A 1 174 ? -0.504 30.377 30.443 1.00 35.26 173 THR A O 1
ATOM 1337 N N . ILE A 1 175 ? -1.415 28.344 30.668 1.00 31.14 174 ILE A N 1
ATOM 1338 C CA . ILE A 1 175 ? -1.987 28.601 31.992 1.00 31.15 174 ILE A CA 1
ATOM 1339 C C . ILE A 1 175 ? -1.031 28.035 33.047 1.00 33.70 174 ILE A C 1
ATOM 1340 O O . ILE A 1 175 ? -0.617 26.886 32.941 1.00 32.52 174 ILE A O 1
ATOM 1345 N N . CYS A 1 176 ? -0.764 28.806 34.096 1.00 32.21 175 CYS A N 1
ATOM 1346 C CA . CYS A 1 176 ? 0.062 28.342 35.203 1.00 34.44 175 CYS A CA 1
ATOM 1347 C C . CYS A 1 176 ? -0.664 28.548 36.530 1.00 36.87 175 CYS A C 1
ATOM 1348 O O . CYS A 1 176 ? -1.810 29.033 36.573 1.00 34.38 175 CYS A O 1
ATOM 1351 N N . ASP A 1 177 ? -0.005 28.126 37.622 1.00 35.58 176 ASP A N 1
ATOM 1352 C CA . ASP A 1 177 ? -0.491 28.278 38.987 1.00 35.02 176 ASP A CA 1
ATOM 1353 C C . ASP A 1 177 ? -1.820 27.549 39.266 1.00 39.29 176 ASP A C 1
ATOM 1354 O O . ASP A 1 177 ? -2.508 27.902 40.209 1.00 37.94 176 ASP A O 1
ATOM 1359 N N . PHE A 1 178 ? -2.161 26.538 38.455 1.00 35.49 177 PHE A N 1
ATOM 1360 C CA . PHE A 1 178 ? -3.356 25.718 38.631 1.00 35.72 177 PHE A CA 1
ATOM 1361 C C . PHE A 1 178 ? -3.046 24.701 39.749 1.00 47.02 177 PHE A C 1
ATOM 1362 O O . PHE A 1 178 ? -3.964 24.104 40.289 1.00 48.95 177 PHE A O 1
ATOM 1370 N N . ASN A 1 179 ? -1.744 24.480 40.042 1.00 47.10 178 ASN A N 1
ATOM 1371 C CA . ASN A 1 179 ? -1.221 23.479 40.987 1.00 49.41 178 ASN A CA 1
ATOM 1372 C C . ASN A 1 179 ? -0.973 23.961 42.427 1.00 58.49 178 ASN A C 1
ATOM 1373 O O . ASN A 1 179 ? -0.411 23.218 43.237 1.00 60.77 178 ASN A O 1
ATOM 1378 N N . LEU A 1 180 ? -1.388 25.195 42.743 1.00 55.68 179 LEU A N 1
ATOM 1379 C CA . LEU A 1 180 ? -1.252 25.792 44.070 1.00 62.36 179 LEU A CA 1
ATOM 1380 C C . LEU A 1 180 ? -2.572 25.647 44.830 1.00 110.57 179 LEU A C 1
ATOM 1381 O O . LEU A 1 180 ? -2.590 25.701 46.058 1.00 92.38 179 LEU A O 1
ATOM 1386 N N . HIS A 1 196 ? -6.864 37.495 42.094 1.00 59.73 195 HIS A N 1
ATOM 1387 C CA . HIS A 1 196 ? -7.457 38.613 42.827 1.00 58.52 195 HIS A CA 1
ATOM 1388 C C . HIS A 1 196 ? -8.938 38.318 43.170 1.00 54.45 195 HIS A C 1
ATOM 1389 O O . HIS A 1 196 ? -9.590 37.479 42.514 1.00 51.50 195 HIS A O 1
ATOM 1396 N N . ARG A 1 197 ? -9.474 39.056 44.183 1.00 45.18 196 ARG A N 1
ATOM 1397 C CA . ARG A 1 197 ? -10.886 39.046 44.568 1.00 40.94 196 ARG A CA 1
ATOM 1398 C C . ARG A 1 197 ? -11.800 39.396 43.330 1.00 37.82 196 ARG A C 1
ATOM 1399 O O . ARG A 1 197 ? -12.914 38.898 43.208 1.00 35.96 196 ARG A O 1
ATOM 1407 N N . TRP A 1 198 ? -11.257 40.161 42.366 1.00 31.82 197 TRP A N 1
ATOM 1408 C CA . TRP A 1 198 ? -11.957 40.626 41.170 1.00 30.46 197 TRP A CA 1
ATOM 1409 C C . TRP A 1 198 ? -12.426 39.555 40.178 1.00 31.41 197 TRP A C 1
ATOM 1410 O O . TRP A 1 198 ? -13.339 39.823 39.388 1.00 28.80 197 TRP A O 1
ATOM 1421 N N . TYR A 1 199 ? -11.836 38.347 40.234 1.00 28.38 198 TYR A N 1
ATOM 1422 C CA . TYR A 1 199 ? -12.146 37.264 39.281 1.00 28.52 198 TYR A CA 1
ATOM 1423 C C . TYR A 1 199 ? -12.870 36.099 39.917 1.00 29.79 198 TYR A C 1
ATOM 1424 O O . TYR A 1 199 ? -13.026 35.091 39.264 1.00 27.71 198 TYR A O 1
ATOM 1433 N N . ARG A 1 200 ? -13.278 36.218 41.197 1.00 25.60 199 ARG A N 1
ATOM 1434 C CA . ARG A 1 200 ? -13.920 35.132 41.942 1.00 25.00 199 ARG A CA 1
ATOM 1435 C C . ARG A 1 200 ? -15.394 35.050 41.622 1.00 26.82 199 ARG A C 1
ATOM 1436 O O . ARG A 1 200 ? -16.117 36.047 41.711 1.00 27.16 199 ARG A O 1
ATOM 1444 N N . ALA A 1 201 ? -15.839 33.833 41.323 1.00 24.09 200 ALA A N 1
ATOM 1445 C CA . ALA A 1 201 ? -17.214 33.497 40.998 1.00 23.05 200 ALA A CA 1
ATOM 1446 C C . ALA A 1 201 ? -18.073 33.844 42.210 1.00 25.95 200 ALA A C 1
ATOM 1447 O O . ALA A 1 201 ? -17.564 33.775 43.333 1.00 26.28 200 ALA A O 1
ATOM 1449 N N . PRO A 1 202 ? -19.359 34.187 42.015 1.00 24.17 201 PRO A N 1
ATOM 1450 C CA . PRO A 1 202 ? -20.248 34.493 43.181 1.00 24.80 201 PRO A CA 1
ATOM 1451 C C . PRO A 1 202 ? -20.241 33.424 44.265 1.00 27.66 201 PRO A C 1
ATOM 1452 O O . PRO A 1 202 ? -20.107 33.772 45.432 1.00 26.24 201 PRO A O 1
ATOM 1456 N N . GLU A 1 203 ? -20.233 32.134 43.889 1.00 23.54 202 GLU A N 1
ATOM 1457 C CA . GLU A 1 203 ? -20.153 31.053 44.886 1.00 23.86 202 GLU A CA 1
ATOM 1458 C C . GLU A 1 203 ? -18.833 31.053 45.692 1.00 27.10 202 GLU A C 1
ATOM 1459 O O . GLU A 1 203 ? -18.868 30.651 46.845 1.00 27.72 202 GLU A O 1
ATOM 1465 N N . LEU A 1 204 ? -17.683 31.533 45.128 1.00 24.80 203 LEU A N 1
ATOM 1466 C CA . LEU A 1 204 ? -16.453 31.621 45.958 1.00 26.34 203 LEU A CA 1
ATOM 1467 C C . LEU A 1 204 ? -16.514 32.854 46.843 1.00 29.58 203 LEU A C 1
ATOM 1468 O O . LEU A 1 204 ? -16.037 32.820 47.978 1.00 29.52 203 LEU A O 1
ATOM 1473 N N . VAL A 1 205 ? -17.113 33.962 46.342 1.00 26.70 204 VAL A N 1
ATOM 1474 C CA . VAL A 1 205 ? -17.237 35.191 47.172 1.00 25.99 204 VAL A CA 1
ATOM 1475 C C . VAL A 1 205 ? -18.132 34.819 48.383 1.00 31.18 204 VAL A C 1
ATOM 1476 O O . VAL A 1 205 ? -17.918 35.318 49.489 1.00 32.24 204 VAL A O 1
ATOM 1480 N N . MET A 1 206 ? -19.157 33.956 48.147 1.00 27.65 205 MET A N 1
ATOM 1481 C CA . MET A 1 206 ? -20.074 33.501 49.205 1.00 27.12 205 MET A CA 1
ATOM 1482 C C . MET A 1 206 ? -19.562 32.258 49.950 1.00 32.96 205 MET A C 1
ATOM 1483 O O . MET A 1 206 ? -20.316 31.620 50.694 1.00 33.94 205 MET A O 1
ATOM 1488 N N . GLN A 1 207 ? -18.270 31.939 49.774 1.00 31.91 206 GLN A N 1
ATOM 1489 C CA . GLN A 1 207 ? -17.566 30.882 50.521 1.00 33.33 206 GLN A CA 1
ATOM 1490 C C . GLN A 1 207 ? -18.262 29.525 50.504 1.00 36.58 206 GLN A C 1
ATOM 1491 O O . GLN A 1 207 ? -18.195 28.791 51.489 1.00 36.78 206 GLN A O 1
ATOM 1497 N N . PHE A 1 208 ? -18.939 29.190 49.397 1.00 30.90 207 PHE A N 1
ATOM 1498 C CA . PHE A 1 208 ? -19.597 27.890 49.256 1.00 30.54 207 PHE A CA 1
ATOM 1499 C C . PHE A 1 208 ? -18.556 26.762 49.164 1.00 33.05 207 PHE A C 1
ATOM 1500 O O . PHE A 1 208 ? -17.642 26.791 48.335 1.00 31.83 207 PHE A O 1
ATOM 1508 N N . LYS A 1 209 ? -18.688 25.774 50.025 1.00 31.37 208 LYS A N 1
ATOM 1509 C CA . LYS A 1 209 ? -17.731 24.663 50.046 1.00 32.86 208 LYS A CA 1
ATOM 1510 C C . LYS A 1 209 ? -17.923 23.701 48.840 1.00 34.06 208 LYS A C 1
ATOM 1511 O O . LYS A 1 209 ? -16.995 22.978 48.486 1.00 35.01 208 LYS A O 1
ATOM 1517 N N . GLY A 1 210 ? -19.124 23.690 48.261 1.00 28.66 209 GLY A N 1
ATOM 1518 C CA . GLY A 1 210 ? -19.462 22.810 47.147 1.00 28.10 209 GLY A CA 1
ATOM 1519 C C . GLY A 1 210 ? -19.154 23.402 45.776 1.00 31.29 209 GLY A C 1
ATOM 1520 O O . GLY A 1 210 ? -19.790 23.018 44.781 1.00 29.44 209 GLY A O 1
ATOM 1521 N N . PHE A 1 211 ? -18.190 24.344 45.692 1.00 26.65 210 PHE A N 1
ATOM 1522 C CA . PHE A 1 211 ? -17.848 24.945 44.384 1.00 27.17 210 PHE A CA 1
ATOM 1523 C C . PHE A 1 211 ? -17.309 23.838 43.461 1.00 31.49 210 PHE A C 1
ATOM 1524 O O . PHE A 1 211 ? -16.764 22.807 43.929 1.00 28.95 210 PHE A O 1
ATOM 1532 N N . THR A 1 212 ? -17.387 24.097 42.152 1.00 27.52 211 THR A N 1
ATOM 1533 C CA . THR A 1 212 ? -16.945 23.127 41.151 1.00 26.37 211 THR A CA 1
ATOM 1534 C C . THR A 1 212 ? -16.061 23.802 40.093 1.00 27.93 211 THR A C 1
ATOM 1535 O O . THR A 1 212 ? -15.748 24.982 40.200 1.00 25.35 211 THR A O 1
ATOM 1539 N N . LYS A 1 213 ? -15.736 23.062 39.016 1.00 23.69 212 LYS A N 1
ATOM 1540 C CA . LYS A 1 213 ? -14.939 23.572 37.884 1.00 22.88 212 LYS A CA 1
ATOM 1541 C C . LYS A 1 213 ? -15.601 24.802 37.230 1.00 24.83 212 LYS A C 1
ATOM 1542 O O . LYS A 1 213 ? -14.903 25.604 36.602 1.00 22.29 212 LYS A O 1
ATOM 1548 N N . LEU A 1 214 ? -16.943 24.980 37.424 1.00 20.35 213 LEU A N 1
ATOM 1549 C CA . LEU A 1 214 ? -17.595 26.203 36.910 1.00 20.56 213 LEU A CA 1
ATOM 1550 C C . LEU A 1 214 ? -17.094 27.523 37.458 1.00 22.39 213 LEU A C 1
ATOM 1551 O O . LEU A 1 214 ? -17.227 28.560 36.785 1.00 20.38 213 LEU A O 1
ATOM 1556 N N . VAL A 1 215 ? -16.401 27.490 38.608 1.00 20.69 214 VAL A N 1
ATOM 1557 C CA . VAL A 1 215 ? -15.794 28.755 39.087 1.00 20.58 214 VAL A CA 1
ATOM 1558 C C . VAL A 1 215 ? -14.787 29.309 38.037 1.00 25.18 214 VAL A C 1
ATOM 1559 O O . VAL A 1 215 ? -14.618 30.533 37.897 1.00 23.39 214 VAL A O 1
ATOM 1563 N N . ASP A 1 216 ? -14.091 28.391 37.328 1.00 21.45 215 ASP A N 1
ATOM 1564 C CA . ASP A 1 216 ? -13.104 28.803 36.325 1.00 21.41 215 ASP A CA 1
ATOM 1565 C C . ASP A 1 216 ? -13.732 29.481 35.128 1.00 25.23 215 ASP A C 1
ATOM 1566 O O . ASP A 1 216 ? -13.076 30.335 34.515 1.00 23.67 215 ASP A O 1
ATOM 1571 N N A MET A 1 217 ? -14.972 29.083 34.778 0.50 22.94 216 MET A N 1
ATOM 1572 N N B MET A 1 217 ? -14.979 29.089 34.768 0.50 21.41 216 MET A N 1
ATOM 1573 C CA A MET A 1 217 ? -15.713 29.656 33.654 0.50 21.52 216 MET A CA 1
ATOM 1574 C CA B MET A 1 217 ? -15.694 29.698 33.641 0.50 19.03 216 MET A CA 1
ATOM 1575 C C A MET A 1 217 ? -16.065 31.116 33.962 0.50 24.85 216 MET A C 1
ATOM 1576 C C B MET A 1 217 ? -15.970 31.159 33.982 0.50 23.45 216 MET A C 1
ATOM 1577 O O A MET A 1 217 ? -16.040 31.954 33.062 0.50 24.12 216 MET A O 1
ATOM 1578 O O B MET A 1 217 ? -15.843 32.030 33.122 0.50 22.41 216 MET A O 1
ATOM 1587 N N . TRP A 1 218 ? -16.360 31.417 35.241 1.00 21.14 217 TRP A N 1
ATOM 1588 C CA . TRP A 1 218 ? -16.642 32.784 35.694 1.00 22.39 217 TRP A CA 1
ATOM 1589 C C . TRP A 1 218 ? -15.373 33.627 35.530 1.00 24.28 217 TRP A C 1
ATOM 1590 O O . TRP A 1 218 ? -15.448 34.724 34.987 1.00 23.35 217 TRP A O 1
ATOM 1601 N N . SER A 1 219 ? -14.218 33.123 36.011 1.00 23.30 218 SER A N 1
ATOM 1602 C CA . SER A 1 219 ? -12.946 33.853 35.886 1.00 24.85 218 SER A CA 1
ATOM 1603 C C . SER A 1 219 ? -12.593 34.143 34.425 1.00 27.44 218 SER A C 1
ATOM 1604 O O . SER A 1 219 ? -12.136 35.247 34.080 1.00 25.50 218 SER A O 1
ATOM 1607 N N . ALA A 1 220 ? -12.794 33.140 33.572 1.00 24.71 219 ALA A N 1
ATOM 1608 C CA . ALA A 1 220 ? -12.524 33.277 32.145 1.00 23.02 219 ALA A CA 1
ATOM 1609 C C . ALA A 1 220 ? -13.411 34.390 31.501 1.00 24.03 219 ALA A C 1
ATOM 1610 O O . ALA A 1 220 ? -12.920 35.124 30.666 1.00 23.99 219 ALA A O 1
ATOM 1612 N N . GLY A 1 221 ? -14.682 34.471 31.882 1.00 22.19 220 GLY A N 1
ATOM 1613 C CA . GLY A 1 221 ? -15.605 35.503 31.404 1.00 22.49 220 GLY A CA 1
ATOM 1614 C C . GLY A 1 221 ? -15.132 36.886 31.843 1.00 26.12 220 GLY A C 1
ATOM 1615 O O . GLY A 1 221 ? -15.206 37.835 31.068 1.00 23.69 220 GLY A O 1
ATOM 1616 N N . CYS A 1 222 ? -14.619 36.996 33.086 1.00 23.29 221 CYS A N 1
ATOM 1617 C CA . CYS A 1 222 ? -14.059 38.255 33.608 1.00 25.12 221 CYS A CA 1
ATOM 1618 C C . CYS A 1 222 ? -12.847 38.638 32.766 1.00 29.20 221 CYS A C 1
ATOM 1619 O O . CYS A 1 222 ? -12.714 39.786 32.396 1.00 27.32 221 CYS A O 1
ATOM 1622 N N . VAL A 1 223 ? -11.975 37.664 32.462 1.00 28.68 222 VAL A N 1
ATOM 1623 C CA . VAL A 1 223 ? -10.773 37.906 31.643 1.00 28.79 222 VAL A CA 1
ATOM 1624 C C . VAL A 1 223 ? -11.164 38.363 30.236 1.00 31.55 222 VAL A C 1
ATOM 1625 O O . VAL A 1 223 ? -10.623 39.353 29.747 1.00 30.38 222 VAL A O 1
ATOM 1629 N N . MET A 1 224 ? -12.168 37.699 29.637 1.00 28.32 223 MET A N 1
ATOM 1630 C CA . MET A 1 224 ? -12.654 38.038 28.287 1.00 25.97 223 MET A CA 1
ATOM 1631 C C . MET A 1 224 ? -13.127 39.513 28.240 1.00 30.31 223 MET A C 1
ATOM 1632 O O . MET A 1 224 ? -12.652 40.266 27.402 1.00 28.36 223 MET A O 1
ATOM 1637 N N . ALA A 1 225 ? -14.045 39.912 29.138 1.00 28.85 224 ALA A N 1
ATOM 1638 C CA . ALA A 1 225 ? -14.547 41.315 29.214 1.00 31.05 224 ALA A CA 1
ATOM 1639 C C . ALA A 1 225 ? -13.401 42.313 29.435 1.00 32.51 224 ALA A C 1
ATOM 1640 O O . ALA A 1 225 ? -13.367 43.404 28.838 1.00 32.97 224 ALA A O 1
ATOM 1642 N N . GLU A 1 226 ? -12.416 41.908 30.229 1.00 28.89 225 GLU A N 1
ATOM 1643 C CA . GLU A 1 226 ? -11.284 42.762 30.538 1.00 31.32 225 GLU A CA 1
ATOM 1644 C C . GLU A 1 226 ? -10.407 43.008 29.317 1.00 36.19 225 GLU A C 1
ATOM 1645 O O . GLU A 1 226 ? -9.843 44.089 29.191 1.00 35.83 225 GLU A O 1
ATOM 1651 N N . MET A 1 227 ? -10.288 42.021 28.418 1.00 31.11 226 MET A N 1
ATOM 1652 C CA . MET A 1 227 ? -9.462 42.235 27.226 1.00 31.73 226 MET A CA 1
ATOM 1653 C C . MET A 1 227 ? -10.142 43.234 26.297 1.00 36.63 226 MET A C 1
ATOM 1654 O O . MET A 1 227 ? -9.453 43.941 25.573 1.00 38.02 226 MET A O 1
ATOM 1659 N N . PHE A 1 228 ? -11.488 43.251 26.267 1.00 32.56 227 PHE A N 1
ATOM 1660 C CA . PHE A 1 228 ? -12.211 44.222 25.433 1.00 32.75 227 PHE A CA 1
ATOM 1661 C C . PHE A 1 228 ? -12.109 45.621 26.066 1.00 39.46 227 PHE A C 1
ATOM 1662 O O . PHE A 1 228 ? -11.795 46.603 25.381 1.00 37.70 227 PHE A O 1
ATOM 1670 N N . ASN A 1 229 ? -12.410 45.694 27.374 1.00 38.10 228 ASN A N 1
ATOM 1671 C CA . ASN A 1 229 ? -12.450 46.936 28.146 1.00 38.09 228 ASN A CA 1
ATOM 1672 C C . ASN A 1 229 ? -11.108 47.521 28.527 1.00 42.87 228 ASN A C 1
ATOM 1673 O O . ASN A 1 229 ? -11.036 48.734 28.760 1.00 42.64 228 ASN A O 1
ATOM 1678 N N . ARG A 1 230 ? -10.057 46.680 28.631 1.00 38.33 229 ARG A N 1
ATOM 1679 C CA . ARG A 1 230 ? -8.698 47.083 29.044 1.00 40.42 229 ARG A CA 1
ATOM 1680 C C . ARG A 1 230 ? -8.723 47.527 30.522 1.00 45.69 229 ARG A C 1
ATOM 1681 O O . ARG A 1 230 ? -7.846 48.248 30.974 1.00 45.32 229 ARG A O 1
ATOM 1689 N N . LYS A 1 231 ? -9.738 47.052 31.269 1.00 41.05 230 LYS A N 1
ATOM 1690 C CA . LYS A 1 231 ? -9.967 47.380 32.672 1.00 39.74 230 LYS A CA 1
ATOM 1691 C C . LYS A 1 231 ? -10.771 46.229 33.259 1.00 39.16 230 LYS A C 1
ATOM 1692 O O . LYS A 1 231 ? -11.683 45.727 32.585 1.00 37.04 230 LYS A O 1
ATOM 1698 N N . ALA A 1 232 ? -10.441 45.795 34.494 1.00 34.89 231 ALA A N 1
ATOM 1699 C CA . ALA A 1 232 ? -11.188 44.681 35.103 1.00 33.68 231 ALA A CA 1
ATOM 1700 C C . ALA A 1 232 ? -12.655 45.050 35.234 1.00 36.33 231 ALA A C 1
ATOM 1701 O O . ALA A 1 232 ? -13.008 46.225 35.403 1.00 36.33 231 ALA A O 1
ATOM 1703 N N . LEU A 1 233 ? -13.490 44.063 35.046 1.00 31.84 232 LEU A N 1
ATOM 1704 C CA . LEU A 1 233 ? -14.933 44.194 35.017 1.00 31.77 232 LEU A CA 1
ATOM 1705 C C . LEU A 1 233 ? -15.576 44.501 36.376 1.00 32.62 232 LEU A C 1
ATOM 1706 O O . LEU A 1 233 ? -16.447 45.350 36.439 1.00 32.70 232 LEU A O 1
ATOM 1711 N N . PHE A 1 234 ? -15.202 43.767 37.430 1.00 30.32 233 PHE A N 1
ATOM 1712 C CA . PHE A 1 234 ? -15.808 43.866 38.763 1.00 28.61 233 PHE A CA 1
ATOM 1713 C C . PHE A 1 234 ? -14.752 44.178 39.797 1.00 31.50 233 PHE A C 1
ATOM 1714 O O . PHE A 1 234 ? -14.176 43.266 40.434 1.00 28.95 233 PHE A O 1
ATOM 1722 N N . ARG A 1 235 ? -14.510 45.475 39.978 1.00 27.57 234 ARG A N 1
ATOM 1723 C CA . ARG A 1 235 ? -13.412 45.988 40.823 1.00 29.80 234 ARG A CA 1
ATOM 1724 C C . ARG A 1 235 ? -13.859 46.366 42.209 1.00 35.20 234 ARG A C 1
ATOM 1725 O O . ARG A 1 235 ? -13.702 47.505 42.607 1.00 37.48 234 ARG A O 1
ATOM 1733 N N . GLY A 1 236 ? -14.405 45.396 42.944 1.00 33.79 235 GLY A N 1
ATOM 1734 C CA . GLY A 1 236 ? -14.907 45.644 44.283 1.00 34.29 235 GLY A CA 1
ATOM 1735 C C . GLY A 1 236 ? -13.808 45.618 45.326 1.00 37.03 235 GLY A C 1
ATOM 1736 O O . GLY A 1 236 ? -12.692 45.179 45.052 1.00 38.57 235 GLY A O 1
ATOM 1737 N N . SER A 1 237 ? -14.133 46.021 46.533 1.00 30.32 236 SER A N 1
ATOM 1738 C CA . SER A 1 237 ? -13.162 46.039 47.636 1.00 29.89 236 SER A CA 1
ATOM 1739 C C . SER A 1 237 ? -13.679 45.328 48.875 1.00 33.66 236 SER A C 1
ATOM 1740 O O . SER A 1 237 ? -12.968 45.271 49.887 1.00 31.72 236 SER A O 1
ATOM 1743 N N . THR A 1 238 ? -14.945 44.879 48.855 1.00 30.83 237 THR A N 1
ATOM 1744 C CA . THR A 1 238 ? -15.543 44.230 50.029 1.00 30.51 237 THR A CA 1
ATOM 1745 C C . THR A 1 238 ? -16.452 43.144 49.547 1.00 32.69 237 THR A C 1
ATOM 1746 O O . THR A 1 238 ? -16.836 43.125 48.371 1.00 31.45 237 THR A O 1
ATOM 1750 N N . PHE A 1 239 ? -16.872 42.277 50.463 1.00 29.05 238 PHE A N 1
ATOM 1751 C CA . PHE A 1 239 ? -17.832 41.216 50.163 1.00 29.12 238 PHE A CA 1
ATOM 1752 C C . PHE A 1 239 ? -19.131 41.835 49.554 1.00 34.73 238 PHE A C 1
ATOM 1753 O O . PHE A 1 239 ? -19.598 41.367 48.528 1.00 33.00 238 PHE A O 1
ATOM 1761 N N . TYR A 1 240 ? -19.698 42.886 50.183 1.00 29.97 239 TYR A N 1
ATOM 1762 C CA . TYR A 1 240 ? -20.958 43.446 49.675 1.00 30.14 239 TYR A CA 1
ATOM 1763 C C . TYR A 1 240 ? -20.824 44.217 48.381 1.00 34.34 239 TYR A C 1
ATOM 1764 O O . TYR A 1 240 ? -21.687 44.100 47.505 1.00 32.27 239 TYR A O 1
ATOM 1773 N N . ASN A 1 241 ? -19.776 45.040 48.271 1.00 31.29 240 ASN A N 1
ATOM 1774 C CA . ASN A 1 241 ? -19.631 45.877 47.107 1.00 31.02 240 ASN A CA 1
ATOM 1775 C C . ASN A 1 241 ? -19.170 45.122 45.875 1.00 35.08 240 ASN A C 1
ATOM 1776 O O . ASN A 1 241 ? -19.456 45.558 44.764 1.00 33.33 240 ASN A O 1
ATOM 1781 N N . GLN A 1 242 ? -18.522 43.958 46.074 1.00 31.18 241 GLN A N 1
ATOM 1782 C CA . GLN A 1 242 ? -18.118 43.060 44.983 1.00 27.70 241 GLN A CA 1
ATOM 1783 C C . GLN A 1 242 ? -19.400 42.403 44.455 1.00 30.56 241 GLN A C 1
ATOM 1784 O O . GLN A 1 242 ? -19.652 42.376 43.245 1.00 30.44 241 GLN A O 1
ATOM 1790 N N . LEU A 1 243 ? -20.227 41.902 45.357 1.00 29.18 242 LEU A N 1
ATOM 1791 C CA . LEU A 1 243 ? -21.515 41.299 44.945 1.00 29.22 242 LEU A CA 1
ATOM 1792 C C . LEU A 1 243 ? -22.435 42.324 44.302 1.00 32.47 242 LEU A C 1
ATOM 1793 O O . LEU A 1 243 ? -23.117 41.990 43.326 1.00 32.20 242 LEU A O 1
ATOM 1798 N N . ASN A 1 244 ? -22.418 43.574 44.805 1.00 29.73 243 ASN A N 1
ATOM 1799 C CA . ASN A 1 244 ? -23.211 44.632 44.208 1.00 30.09 243 ASN A CA 1
ATOM 1800 C C . ASN A 1 244 ? -22.753 44.938 42.781 1.00 31.78 243 ASN A C 1
ATOM 1801 O O . ASN A 1 244 ? -23.588 45.071 41.903 1.00 32.19 243 ASN A O 1
ATOM 1806 N N . LYS A 1 245 ? -21.440 45.059 42.551 1.00 28.70 244 LYS A N 1
ATOM 1807 C CA . LYS A 1 245 ? -20.893 45.299 41.214 1.00 28.89 244 LYS A CA 1
ATOM 1808 C C . LYS A 1 245 ? -21.284 44.198 40.240 1.00 31.16 244 LYS A C 1
ATOM 1809 O O . LYS A 1 245 ? -21.562 44.473 39.075 1.00 30.47 244 LYS A O 1
ATOM 1815 N N . ILE A 1 246 ? -21.331 42.950 40.726 1.00 26.93 245 ILE A N 1
ATOM 1816 C CA . ILE A 1 246 ? -21.686 41.815 39.885 1.00 25.37 245 ILE A CA 1
ATOM 1817 C C . ILE A 1 246 ? -23.174 41.896 39.506 1.00 31.24 245 ILE A C 1
ATOM 1818 O O . ILE A 1 246 ? -23.524 41.770 38.322 1.00 28.79 245 ILE A O 1
ATOM 1823 N N . VAL A 1 247 ? -24.038 42.043 40.523 1.00 30.47 246 VAL A N 1
ATOM 1824 C CA . VAL A 1 247 ? -25.498 42.104 40.375 1.00 33.02 246 VAL A CA 1
ATOM 1825 C C . VAL A 1 247 ? -25.953 43.294 39.498 1.00 37.49 246 VAL A C 1
ATOM 1826 O O . VAL A 1 247 ? -26.854 43.127 38.691 1.00 38.16 246 VAL A O 1
ATOM 1830 N N . GLU A 1 248 ? -25.269 44.432 39.588 1.00 33.38 247 GLU A N 1
ATOM 1831 C CA . GLU A 1 248 ? -25.504 45.608 38.751 1.00 35.46 247 GLU A CA 1
ATOM 1832 C C . GLU A 1 248 ? -25.399 45.234 37.275 1.00 39.46 247 GLU A C 1
ATOM 1833 O O . GLU A 1 248 ? -26.124 45.782 36.465 1.00 41.38 247 GLU A O 1
ATOM 1839 N N . VAL A 1 249 ? -24.508 44.303 36.926 1.00 36.43 248 VAL A N 1
ATOM 1840 C CA . VAL A 1 249 ? -24.320 43.860 35.550 1.00 35.18 248 VAL A CA 1
ATOM 1841 C C . VAL A 1 249 ? -25.271 42.702 35.237 1.00 43.28 248 VAL A C 1
ATOM 1842 O O . VAL A 1 249 ? -26.069 42.818 34.298 1.00 44.30 248 VAL A O 1
ATOM 1846 N N . VAL A 1 250 ? -25.203 41.610 36.034 1.00 38.18 249 VAL A N 1
ATOM 1847 C CA . VAL A 1 250 ? -25.962 40.385 35.773 1.00 38.88 249 VAL A CA 1
ATOM 1848 C C . VAL A 1 250 ? -27.452 40.375 36.193 1.00 46.77 249 VAL A C 1
ATOM 1849 O O . VAL A 1 250 ? -28.214 39.532 35.755 1.00 51.30 249 VAL A O 1
ATOM 1853 N N . GLY A 1 251 ? -27.846 41.282 37.027 1.00 43.09 250 GLY A N 1
ATOM 1854 C CA . GLY A 1 251 ? -29.218 41.302 37.505 1.00 44.03 250 GLY A CA 1
ATOM 1855 C C . GLY A 1 251 ? -29.346 40.495 38.775 1.00 43.79 250 GLY A C 1
ATOM 1856 O O . GLY A 1 251 ? -28.540 39.596 39.052 1.00 40.22 250 GLY A O 1
ATOM 1857 N N . THR A 1 252 ? -30.348 40.841 39.558 1.00 43.01 251 THR A N 1
ATOM 1858 C CA . THR A 1 252 ? -30.621 40.237 40.858 1.00 42.18 251 THR A CA 1
ATOM 1859 C C . THR A 1 252 ? -30.900 38.728 40.718 1.00 41.85 251 THR A C 1
ATOM 1860 O O . THR A 1 252 ? -31.850 38.358 40.040 1.00 40.76 251 THR A O 1
ATOM 1864 N N . PRO A 1 253 ? -30.105 37.844 41.348 1.00 36.79 252 PRO A N 1
ATOM 1865 C CA . PRO A 1 253 ? -30.415 36.408 41.272 1.00 36.37 252 PRO A CA 1
ATOM 1866 C C . PRO A 1 253 ? -31.587 36.053 42.185 1.00 41.38 252 PRO A C 1
ATOM 1867 O O . PRO A 1 253 ? -31.866 36.805 43.117 1.00 40.57 252 PRO A O 1
ATOM 1871 N N . LYS A 1 254 ? -32.272 34.916 41.936 1.00 41.26 253 LYS A N 1
ATOM 1872 C CA A LYS A 1 254 ? -33.373 34.481 42.811 0.50 42.33 253 LYS A CA 1
ATOM 1873 C CA B LYS A 1 254 ? -33.378 34.473 42.806 0.50 42.08 253 LYS A CA 1
ATOM 1874 C C . LYS A 1 254 ? -32.768 34.151 44.173 1.00 45.69 253 LYS A C 1
ATOM 1875 O O . LYS A 1 254 ? -31.679 33.554 44.223 1.00 41.90 253 LYS A O 1
ATOM 1886 N N . ILE A 1 255 ? -33.448 34.534 45.282 1.00 43.65 254 ILE A N 1
ATOM 1887 C CA . ILE A 1 255 ? -32.943 34.256 46.640 1.00 44.80 254 ILE A CA 1
ATOM 1888 C C . ILE A 1 255 ? -32.715 32.750 46.851 1.00 47.45 254 ILE A C 1
ATOM 1889 O O . ILE A 1 255 ? -31.742 32.362 47.504 1.00 44.03 254 ILE A O 1
ATOM 1894 N N . GLU A 1 256 ? -33.582 31.917 46.247 1.00 46.32 255 GLU A N 1
ATOM 1895 C CA . GLU A 1 256 ? -33.470 30.458 46.331 1.00 48.30 255 GLU A CA 1
ATOM 1896 C C . GLU A 1 256 ? -32.152 29.990 45.750 1.00 51.88 255 GLU A C 1
ATOM 1897 O O . GLU A 1 256 ? -31.511 29.109 46.332 1.00 51.88 255 GLU A O 1
ATOM 1903 N N . ASP A 1 257 ? -31.677 30.662 44.670 1.00 47.65 256 ASP A N 1
ATOM 1904 C CA . ASP A 1 257 ? -30.384 30.335 44.065 1.00 45.51 256 ASP A CA 1
ATOM 1905 C C . ASP A 1 257 ? -29.216 30.817 44.921 1.00 47.78 256 ASP A C 1
ATOM 1906 O O . ASP A 1 257 ? -28.218 30.120 45.024 1.00 48.44 256 ASP A O 1
ATOM 1911 N N . VAL A 1 258 ? -29.348 31.947 45.605 1.00 42.08 257 VAL A N 1
ATOM 1912 C CA . VAL A 1 258 ? -28.292 32.440 46.489 1.00 41.00 257 VAL A CA 1
ATOM 1913 C C . VAL A 1 258 ? -28.064 31.458 47.657 1.00 45.75 257 VAL A C 1
ATOM 1914 O O . VAL A 1 258 ? -26.919 31.121 47.969 1.00 45.59 257 VAL A O 1
ATOM 1918 N N . VAL A 1 259 ? -29.146 30.985 48.282 1.00 42.07 258 VAL A N 1
ATOM 1919 C CA . VAL A 1 259 ? -29.009 30.072 49.417 1.00 40.82 258 VAL A CA 1
ATOM 1920 C C . VAL A 1 259 ? -28.365 28.768 49.038 1.00 40.68 258 VAL A C 1
ATOM 1921 O O . VAL A 1 259 ? -27.566 28.272 49.813 1.00 40.04 258 VAL A O 1
ATOM 1925 N N . MET A 1 260 ? -28.601 28.271 47.800 1.00 34.86 259 MET A N 1
ATOM 1926 C CA . MET A 1 260 ? -27.936 27.057 47.335 1.00 35.50 259 MET A CA 1
ATOM 1927 C C . MET A 1 260 ? -26.403 27.182 47.134 1.00 38.09 259 MET A C 1
ATOM 1928 O O . MET A 1 260 ? -25.731 26.164 47.146 1.00 37.85 259 MET A O 1
ATOM 1933 N N A PHE A 1 261 ? -25.875 28.369 46.850 0.50 32.95 260 PHE A N 1
ATOM 1934 N N B PHE A 1 261 ? -25.881 28.414 46.895 0.50 32.89 260 PHE A N 1
ATOM 1935 C CA A PHE A 1 261 ? -24.432 28.413 46.636 0.50 30.75 260 PHE A CA 1
ATOM 1936 C CA B PHE A 1 261 ? -24.450 28.623 46.619 0.50 30.79 260 PHE A CA 1
ATOM 1937 C C A PHE A 1 261 ? -23.703 29.435 47.523 0.50 37.12 260 PHE A C 1
ATOM 1938 C C B PHE A 1 261 ? -23.731 29.554 47.563 0.50 37.12 260 PHE A C 1
ATOM 1939 O O A PHE A 1 261 ? -22.787 30.127 47.070 0.50 36.78 260 PHE A O 1
ATOM 1940 O O B PHE A 1 261 ? -22.797 30.265 47.178 0.50 36.68 260 PHE A O 1
ATOM 1955 N N . SER A 1 262 ? -24.117 29.489 48.822 1.00 34.29 261 SER A N 1
ATOM 1956 C CA . SER A 1 262 ? -23.514 30.327 49.855 1.00 35.18 261 SER A CA 1
ATOM 1957 C C . SER A 1 262 ? -23.272 29.500 51.086 1.00 39.48 261 SER A C 1
ATOM 1958 O O . SER A 1 262 ? -24.019 28.567 51.366 1.00 38.85 261 SER A O 1
ATOM 1961 N N . SER A 1 263 ? -22.249 29.865 51.848 1.00 36.01 262 SER A N 1
ATOM 1962 C CA . SER A 1 263 ? -22.015 29.232 53.142 1.00 35.85 262 SER A CA 1
ATOM 1963 C C . SER A 1 263 ? -23.088 29.762 54.110 1.00 41.91 262 SER A C 1
ATOM 1964 O O . SER A 1 263 ? -23.631 30.843 53.862 1.00 41.12 262 SER A O 1
ATOM 1967 N N . PRO A 1 264 ? -23.337 29.086 55.262 1.00 40.84 263 PRO A N 1
ATOM 1968 C CA . PRO A 1 264 ? -24.282 29.634 56.263 1.00 41.42 263 PRO A CA 1
ATOM 1969 C C . PRO A 1 264 ? -23.934 31.054 56.741 1.00 42.86 263 PRO A C 1
ATOM 1970 O O . PRO A 1 264 ? -24.839 31.844 56.976 1.00 43.59 263 PRO A O 1
ATOM 1974 N N . SER A 1 265 ? -22.637 31.373 56.869 1.00 38.68 264 SER A N 1
ATOM 1975 C CA A SER A 1 265 ? -22.153 32.704 57.285 0.50 37.80 264 SER A CA 1
ATOM 1976 C CA B SER A 1 265 ? -22.151 32.697 57.287 0.50 38.35 264 SER A CA 1
ATOM 1977 C C . SER A 1 265 ? -22.501 33.753 56.219 1.00 38.94 264 SER A C 1
ATOM 1978 O O . SER A 1 265 ? -22.934 34.847 56.565 1.00 36.73 264 SER A O 1
ATOM 1983 N N . ALA A 1 266 ? -22.315 33.407 54.912 1.00 34.54 265 ALA A N 1
ATOM 1984 C CA . ALA A 1 266 ? -22.598 34.318 53.798 1.00 34.87 265 ALA A CA 1
ATOM 1985 C C . ALA A 1 266 ? -24.082 34.619 53.645 1.00 39.54 265 ALA A C 1
ATOM 1986 O O . ALA A 1 266 ? -24.442 35.765 53.351 1.00 37.83 265 ALA A O 1
ATOM 1988 N N . ARG A 1 267 ? -24.945 33.610 53.894 1.00 37.87 266 ARG A N 1
ATOM 1989 C CA . ARG A 1 267 ? -26.411 33.760 53.894 1.00 39.42 266 ARG A CA 1
ATOM 1990 C C . ARG A 1 267 ? -26.812 34.762 54.956 1.00 42.61 266 ARG A C 1
ATOM 1991 O O . ARG A 1 267 ? -27.682 35.603 54.718 1.00 43.76 266 ARG A O 1
ATOM 1999 N N . ASP A 1 268 ? -26.182 34.676 56.142 1.00 38.38 267 ASP A N 1
ATOM 2000 C CA . ASP A 1 268 ? -26.480 35.621 57.213 1.00 38.47 267 ASP A CA 1
ATOM 2001 C C . ASP A 1 268 ? -25.975 37.028 56.870 1.00 40.58 267 ASP A C 1
ATOM 2002 O O . ASP A 1 268 ? -26.622 37.996 57.241 1.00 42.03 267 ASP A O 1
ATOM 2007 N N . TYR A 1 269 ? -24.850 37.148 56.159 1.00 34.79 268 TYR A N 1
ATOM 2008 C CA . TYR A 1 269 ? -24.356 38.473 55.758 1.00 36.03 268 TYR A CA 1
ATOM 2009 C C . TYR A 1 269 ? -25.362 39.159 54.813 1.00 39.62 268 TYR A C 1
ATOM 2010 O O . TYR A 1 269 ? -25.529 40.364 54.858 1.00 37.76 268 TYR A O 1
ATOM 2019 N N . LEU A 1 270 ? -25.970 38.360 53.940 1.00 38.44 269 LEU A N 1
ATOM 2020 C CA A LEU A 1 270 ? -26.898 38.816 52.896 0.50 38.57 269 LEU A CA 1
ATOM 2021 C CA B LEU A 1 270 ? -26.895 38.777 52.884 0.50 39.74 269 LEU A CA 1
ATOM 2022 C C . LEU A 1 270 ? -28.365 38.777 53.323 1.00 48.68 269 LEU A C 1
ATOM 2023 O O . LEU A 1 270 ? -29.245 39.107 52.519 1.00 49.83 269 LEU A O 1
ATOM 2032 N N . ARG A 1 271 ? -28.625 38.394 54.592 1.00 50.36 270 ARG A N 1
ATOM 2033 C CA . ARG A 1 271 ? -29.948 38.245 55.215 1.00 54.27 270 ARG A CA 1
ATOM 2034 C C . ARG A 1 271 ? -30.915 39.416 55.012 1.00 64.11 270 ARG A C 1
ATOM 2035 O O . ARG A 1 271 ? -32.072 39.192 54.642 1.00 65.78 270 ARG A O 1
ATOM 2043 N N . ASN A 1 272 ? -30.448 40.646 55.249 1.00 62.25 271 ASN A N 1
ATOM 2044 C CA . ASN A 1 272 ? -31.277 41.848 55.110 1.00 63.65 271 ASN A CA 1
ATOM 2045 C C . ASN A 1 272 ? -30.959 42.605 53.822 1.00 68.81 271 ASN A C 1
ATOM 2046 O O . ASN A 1 272 ? -31.368 43.757 53.674 1.00 69.43 271 ASN A O 1
ATOM 2051 N N . SER A 1 273 ? -30.260 41.954 52.879 1.00 65.79 272 SER A N 1
ATOM 2052 C CA . SER A 1 273 ? -29.927 42.594 51.609 1.00 66.30 272 SER A CA 1
ATOM 2053 C C . SER A 1 273 ? -31.154 42.682 50.717 1.00 76.24 272 SER A C 1
ATOM 2054 O O . SER A 1 273 ? -31.722 41.654 50.319 1.00 76.64 272 SER A O 1
ATOM 2057 N N . LEU A 1 274 ? -31.588 43.928 50.459 1.00 75.56 273 LEU A N 1
ATOM 2058 C CA . LEU A 1 274 ? -32.703 4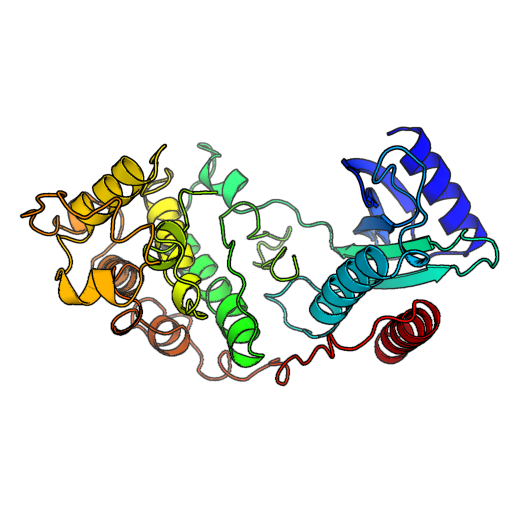4.238 49.568 1.00 76.29 273 LEU A CA 1
ATOM 2059 C C . LEU A 1 274 ? -32.090 44.377 48.165 1.00 78.28 273 LEU A C 1
ATOM 2060 O O . LEU A 1 274 ? -31.082 45.073 48.004 1.00 78.21 273 LEU A O 1
ATOM 2062 N N . SER A 1 275 ? -32.632 43.645 47.179 1.00 72.24 274 SER A N 1
ATOM 2063 C CA . SER A 1 275 ? -32.112 43.681 45.813 1.00 70.39 274 SER A CA 1
ATOM 2064 C C . SER A 1 275 ? -33.230 43.463 44.792 1.00 73.22 274 SER A C 1
ATOM 2065 O O . SER A 1 275 ? -33.863 42.404 44.777 1.00 73.29 274 SER A O 1
ATOM 2068 N N . ASN A 1 276 ? -33.491 44.487 43.971 1.00 68.75 275 ASN A N 1
ATOM 2069 C CA . ASN A 1 276 ? -34.507 44.480 42.913 1.00 68.77 275 ASN A CA 1
ATOM 2070 C C . ASN A 1 276 ? -33.911 45.314 41.779 1.00 71.67 275 ASN A C 1
ATOM 2071 O O . ASN A 1 276 ? -34.354 46.434 41.491 1.00 73.34 275 ASN A O 1
ATOM 2076 N N . VAL A 1 277 ? -32.847 44.768 41.176 1.00 64.83 276 VAL A N 1
ATOM 2077 C CA . VAL A 1 277 ? -32.059 45.425 40.144 1.00 63.23 276 VAL A CA 1
ATOM 2078 C C . VAL A 1 277 ? -32.153 44.655 38.812 1.00 64.88 276 VAL A C 1
ATOM 2079 O O . VAL A 1 277 ? -31.909 43.445 38.783 1.00 62.13 276 VAL A O 1
ATOM 2083 N N . PRO A 1 278 ? -32.506 45.349 37.700 1.00 61.09 277 PRO A N 1
ATOM 2084 C CA . PRO A 1 278 ? -32.563 44.657 36.404 1.00 59.51 277 PRO A CA 1
ATOM 2085 C C . PRO A 1 278 ? -31.161 44.444 35.823 1.00 60.74 277 PRO A C 1
ATOM 2086 O O . PRO A 1 278 ? -30.231 45.187 36.161 1.00 59.95 277 PRO A O 1
ATOM 2090 N N . ALA A 1 279 ? -31.003 43.442 34.935 1.00 55.49 278 ALA A N 1
ATOM 2091 C CA . ALA A 1 279 ? -29.717 43.214 34.273 1.00 53.75 278 ALA A CA 1
ATOM 2092 C C . ALA A 1 279 ? -29.441 44.428 33.350 1.00 59.87 278 ALA A C 1
ATOM 2093 O O . ALA A 1 279 ? -30.398 45.037 32.832 1.00 59.98 278 ALA A O 1
ATOM 2095 N N . ARG A 1 280 ? -28.151 44.809 33.182 1.00 55.73 279 ARG A N 1
ATOM 2096 C CA . ARG A 1 280 ? -27.822 45.926 32.288 1.00 55.83 279 ARG A CA 1
ATOM 2097 C C . ARG A 1 280 ? -27.748 45.390 30.869 1.00 60.21 279 ARG A C 1
ATOM 2098 O O . ARG A 1 280 ? -27.656 44.167 30.684 1.00 58.73 279 ARG A O 1
ATOM 2106 N N . ALA A 1 281 ? -27.811 46.287 29.859 1.00 57.78 280 ALA A N 1
ATOM 2107 C CA . ALA A 1 281 ? -27.633 45.851 28.478 1.00 56.75 280 ALA A CA 1
ATOM 2108 C C . ALA A 1 281 ? -26.138 45.514 28.400 1.00 57.00 280 ALA A C 1
ATOM 2109 O O . ALA A 1 281 ? -25.304 46.259 28.932 1.00 56.15 280 ALA A O 1
ATOM 2111 N N . TRP A 1 282 ? -25.811 44.358 27.824 1.00 51.80 281 TRP A N 1
ATOM 2112 C CA . TRP A 1 282 ? -24.419 43.937 27.732 1.00 49.70 281 TRP A CA 1
ATOM 2113 C C . TRP A 1 282 ? -23.565 44.878 26.858 1.00 52.22 281 TRP A C 1
ATOM 2114 O O . TRP A 1 282 ? -22.410 45.138 27.216 1.00 50.10 281 TRP A O 1
ATOM 2125 N N . THR A 1 283 ? -24.193 45.507 25.814 1.00 49.07 282 THR A N 1
ATOM 2126 C CA . THR A 1 283 ? -23.564 46.504 24.919 1.00 49.65 282 THR A CA 1
ATOM 2127 C C . THR A 1 283 ? -22.944 47.680 25.717 1.00 50.66 282 THR A C 1
ATOM 2128 O O . THR A 1 283 ? -21.964 48.263 25.284 1.00 50.39 282 THR A O 1
ATOM 2132 N N . ALA A 1 284 ? -23.496 47.983 26.896 1.00 47.02 283 ALA A N 1
ATOM 2133 C CA . ALA A 1 284 ? -23.040 49.038 27.796 1.00 46.43 283 ALA A CA 1
ATOM 2134 C C . ALA A 1 284 ? -21.878 48.590 28.702 1.00 47.61 283 ALA A C 1
ATOM 2135 O O . ALA A 1 284 ? -21.033 49.405 29.081 1.00 46.13 283 ALA A O 1
ATOM 2137 N N . VAL A 1 285 ? -21.874 47.300 29.090 1.00 42.71 284 VAL A N 1
ATOM 2138 C CA . VAL A 1 285 ? -20.849 46.713 29.955 1.00 41.57 284 VAL A CA 1
ATOM 2139 C C . VAL A 1 285 ? -19.531 46.489 29.164 1.00 40.20 284 VAL A C 1
ATOM 2140 O O . VAL A 1 285 ? -18.437 46.725 29.688 1.00 38.51 284 VAL A O 1
ATOM 2144 N N . VAL A 1 286 ? -19.647 45.932 27.952 1.00 36.04 285 VAL A N 1
ATOM 2145 C CA . VAL A 1 286 ? -18.490 45.613 27.108 1.00 35.70 285 VAL A CA 1
ATOM 2146 C C . VAL A 1 286 ? -18.742 46.266 25.724 1.00 40.32 285 VAL A C 1
ATOM 2147 O O . VAL A 1 286 ? -19.109 45.568 24.771 1.00 39.26 285 VAL A O 1
ATOM 2151 N N . PRO A 1 287 ? -18.570 47.620 25.621 1.00 39.68 286 PRO A N 1
ATOM 2152 C CA . PRO A 1 287 ? -18.937 48.318 24.378 1.00 40.51 286 PRO A CA 1
ATOM 2153 C C . PRO A 1 287 ? -18.291 47.906 23.069 1.00 44.62 286 PRO A C 1
ATOM 2154 O O . PRO A 1 287 ? -18.921 48.037 22.006 1.00 46.72 286 PRO A O 1
ATOM 2158 N N . THR A 1 288 ? -17.038 47.445 23.117 1.00 38.79 287 THR A N 1
ATOM 2159 C CA . THR A 1 288 ? -16.321 47.069 21.891 1.00 38.94 287 THR A CA 1
ATOM 2160 C C . THR A 1 288 ? -16.543 45.592 21.508 1.00 42.58 287 THR A C 1
ATOM 2161 O O . THR A 1 288 ? -16.035 45.166 20.474 1.00 43.81 287 THR A O 1
ATOM 2165 N N . ALA A 1 289 ? -17.306 44.817 22.312 1.00 38.19 288 ALA A N 1
ATOM 2166 C CA . ALA A 1 289 ? -17.584 43.417 21.944 1.00 36.65 288 ALA A CA 1
ATOM 2167 C C . ALA A 1 289 ? -18.753 43.364 20.970 1.00 42.94 288 ALA A C 1
ATOM 2168 O O . ALA A 1 289 ? -19.780 44.001 21.227 1.00 44.95 288 ALA A O 1
ATOM 2170 N N . ASP A 1 290 ? -18.612 42.604 19.866 1.00 38.29 289 ASP A N 1
ATOM 2171 C CA . ASP A 1 290 ? -19.703 42.409 18.918 1.00 38.58 289 ASP A CA 1
ATOM 2172 C C . ASP A 1 290 ? -20.828 41.513 19.533 1.00 42.05 289 ASP A C 1
ATOM 2173 O O . ASP A 1 290 ? -20.600 40.939 20.600 1.00 38.56 289 ASP A O 1
ATOM 2178 N N . PRO A 1 291 ? -22.036 41.399 18.916 1.00 40.44 290 PRO A N 1
ATOM 2179 C CA . PRO A 1 291 ? -23.119 40.609 19.557 1.00 38.74 290 PRO A CA 1
ATOM 2180 C C . PRO A 1 291 ? -22.846 39.148 19.887 1.00 39.37 290 PRO A C 1
ATOM 2181 O O . PRO A 1 291 ? -23.339 38.651 20.893 1.00 38.60 290 PRO A O 1
ATOM 2185 N N . VAL A 1 292 ? -22.044 38.484 19.079 1.00 35.75 291 VAL A N 1
ATOM 2186 C CA . VAL A 1 292 ? -21.699 37.066 19.263 1.00 33.57 291 VAL A CA 1
ATOM 2187 C C . VAL A 1 292 ? -20.778 36.918 20.486 1.00 31.77 291 VAL A C 1
ATOM 2188 O O . VAL A 1 292 ? -20.970 36.024 21.311 1.00 27.96 291 VAL A O 1
ATOM 2192 N N . ALA A 1 293 ? -19.794 37.803 20.583 1.00 30.58 292 ALA A N 1
ATOM 2193 C CA . ALA A 1 293 ? -18.872 37.886 21.723 1.00 30.60 292 ALA A CA 1
ATOM 2194 C C . ALA A 1 293 ? -19.645 38.194 23.023 1.00 33.95 292 ALA A C 1
ATOM 2195 O O . ALA A 1 293 ? -19.380 37.575 24.069 1.00 31.07 292 ALA A O 1
ATOM 2197 N N . LEU A 1 294 ? -20.617 39.145 22.960 1.00 31.68 293 LEU A N 1
ATOM 2198 C CA . LEU A 1 294 ? -21.409 39.508 24.142 1.00 30.23 293 LEU A CA 1
ATOM 2199 C C . LEU A 1 294 ? -22.251 38.351 24.651 1.00 31.91 293 LEU A C 1
ATOM 2200 O O . LEU A 1 294 ? -22.399 38.212 25.855 1.00 30.59 293 LEU A O 1
ATOM 2205 N N . ASP A 1 295 ? -22.863 37.606 23.720 1.00 30.02 294 ASP A N 1
ATOM 2206 C CA . ASP A 1 295 ? -23.688 36.442 23.983 1.00 29.42 294 ASP A CA 1
ATOM 2207 C C . ASP A 1 295 ? -22.866 35.414 24.772 1.00 28.39 294 ASP A C 1
ATOM 2208 O O . ASP A 1 295 ? -23.335 34.913 25.786 1.00 25.07 294 ASP A O 1
ATOM 2213 N N . LEU A 1 296 ? -21.618 35.148 24.346 1.00 24.29 295 LEU A N 1
ATOM 2214 C CA . LEU A 1 296 ? -20.781 34.211 25.096 1.00 23.51 295 LEU A CA 1
ATOM 2215 C C . LEU A 1 296 ? -20.390 34.768 26.483 1.00 27.20 295 LEU A C 1
ATOM 2216 O O . LEU A 1 296 ? -20.538 34.071 27.487 1.00 24.72 295 LEU A O 1
ATOM 2221 N N . ILE A 1 297 ? -19.942 36.024 26.555 1.00 26.03 296 ILE A N 1
ATOM 2222 C CA . ILE A 1 297 ? -19.589 36.635 27.856 1.00 24.57 296 ILE A CA 1
ATOM 2223 C C . ILE A 1 297 ? -20.753 36.515 28.826 1.00 24.86 296 ILE A C 1
ATOM 2224 O O . ILE A 1 297 ? -20.543 36.145 29.975 1.00 22.96 296 ILE A O 1
ATOM 2229 N N . ALA A 1 298 ? -21.971 36.847 28.380 1.00 25.18 297 ALA A N 1
ATOM 2230 C CA . ALA A 1 298 ? -23.174 36.795 29.274 1.00 26.24 297 ALA A CA 1
ATOM 2231 C C . ALA A 1 298 ? -23.408 35.348 29.776 1.00 26.39 297 ALA A C 1
ATOM 2232 O O . ALA A 1 298 ? -23.793 35.142 30.919 1.00 26.00 297 ALA A O 1
ATOM 2234 N N . LYS A 1 299 ? -23.138 34.361 28.932 1.00 23.87 298 LYS A N 1
ATOM 2235 C CA . LYS A 1 299 ? -23.273 32.938 29.339 1.00 21.33 298 LYS A CA 1
ATOM 2236 C C . LYS A 1 299 ? -22.215 32.457 30.295 1.00 24.12 298 LYS A C 1
ATOM 2237 O O . LYS A 1 299 ? -22.485 31.606 31.130 1.00 23.57 298 LYS A O 1
ATOM 2243 N N . MET A 1 300 ? -20.990 32.993 30.181 1.00 20.62 299 MET A N 1
ATOM 2244 C CA . MET A 1 300 ? -19.907 32.654 31.119 1.00 21.05 299 MET A CA 1
ATOM 2245 C C . MET A 1 300 ? -20.171 33.338 32.452 1.00 24.68 299 MET A C 1
ATOM 2246 O O . MET A 1 300 ? -19.677 32.876 33.470 1.00 23.52 299 MET A O 1
ATOM 2251 N N . LEU A 1 301 ? -20.832 34.504 32.416 1.00 25.82 300 LEU A N 1
ATOM 2252 C CA . LEU A 1 301 ? -21.032 35.273 33.661 1.00 24.97 300 LEU A CA 1
ATOM 2253 C C . LEU A 1 301 ? -22.427 35.091 34.230 1.00 29.99 300 LEU A C 1
ATOM 2254 O O . LEU A 1 301 ? -23.050 36.066 34.669 1.00 29.75 300 LEU A O 1
ATOM 2259 N N . GLU A 1 302 ? -22.917 33.828 34.245 1.00 25.59 301 GLU A N 1
ATOM 2260 C CA . GLU A 1 302 ? -24.182 33.520 34.907 1.00 25.12 301 GLU A CA 1
ATOM 2261 C C . GLU A 1 302 ? -23.874 33.480 36.388 1.00 24.67 301 GLU A C 1
ATOM 2262 O O . GLU A 1 302 ? -22.954 32.778 36.785 1.00 21.23 301 GLU A O 1
ATOM 2268 N N . PHE A 1 303 ? -24.658 34.195 37.190 1.00 23.43 302 PHE A N 1
ATOM 2269 C CA . PHE A 1 303 ? -24.449 34.255 38.645 1.00 24.06 302 PHE A CA 1
ATOM 2270 C C . PHE A 1 303 ? -24.515 32.842 39.238 1.00 25.23 302 PHE A C 1
ATOM 2271 O O . PHE A 1 303 ? -23.676 32.446 40.051 1.00 22.89 302 PHE A O 1
ATOM 2279 N N . ASN A 1 304 ? -25.503 32.077 38.816 1.00 23.01 303 ASN A N 1
ATOM 2280 C CA . ASN A 1 304 ? -25.686 30.730 39.347 1.00 23.70 303 ASN A CA 1
ATOM 2281 C C . ASN A 1 304 ? -24.879 29.720 38.501 1.00 25.74 303 ASN A C 1
ATOM 2282 O O . ASN A 1 304 ? -25.190 29.565 37.316 1.00 25.59 303 ASN A O 1
ATOM 2287 N N . PRO A 1 305 ? -23.900 28.969 39.100 1.00 24.45 304 PRO A N 1
ATOM 2288 C CA . PRO A 1 305 ? -23.130 27.967 38.317 1.00 23.19 304 PRO A CA 1
ATOM 2289 C C . PRO A 1 305 ? -23.971 26.868 37.663 1.00 22.96 304 PRO A C 1
ATOM 2290 O O . PRO A 1 305 ? -23.567 26.343 36.621 1.00 22.52 304 PRO A O 1
ATOM 2294 N N . GLN A 1 306 ? -25.157 26.557 38.213 1.00 22.31 305 GLN A N 1
ATOM 2295 C CA . GLN A 1 306 ? -26.031 25.529 37.599 1.00 24.06 305 GLN A CA 1
ATOM 2296 C C . GLN A 1 306 ? -26.450 25.941 36.165 1.00 29.35 305 GLN A C 1
ATOM 2297 O O . GLN A 1 306 ? -26.787 25.059 35.407 1.00 29.86 305 GLN A O 1
ATOM 2303 N N . ARG A 1 307 ? -26.445 27.260 35.815 1.00 23.91 306 ARG A N 1
ATOM 2304 C CA . ARG A 1 307 ? -26.855 27.759 34.475 1.00 23.96 306 ARG A CA 1
ATOM 2305 C C . ARG A 1 307 ? -25.658 28.276 33.691 1.00 25.70 306 ARG A C 1
ATOM 2306 O O . ARG A 1 307 ? -25.858 28.825 32.599 1.00 26.29 306 ARG A O 1
ATOM 2314 N N . ARG A 1 308 ? -24.463 28.219 34.274 1.00 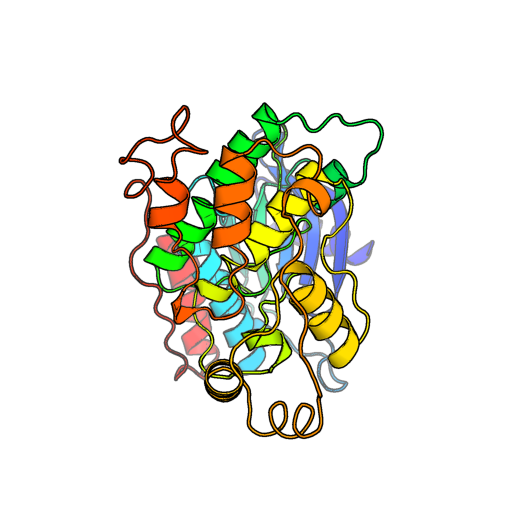20.41 307 ARG A N 1
ATOM 2315 C CA . ARG A 1 308 ? -23.213 28.733 33.679 1.00 20.24 307 ARG A CA 1
ATOM 2316 C C . ARG A 1 308 ? -22.688 27.786 32.583 1.00 22.95 307 ARG A C 1
ATOM 2317 O O . ARG A 1 308 ? -22.668 26.542 32.736 1.00 20.28 307 ARG A O 1
ATOM 2325 N N . ILE A 1 309 ? -22.297 28.375 31.469 1.00 19.24 308 ILE A N 1
ATOM 2326 C CA . ILE A 1 309 ? -21.888 27.592 30.290 1.00 19.31 308 ILE A CA 1
ATOM 2327 C C . ILE A 1 309 ? -20.642 26.733 30.615 1.00 24.59 308 ILE A C 1
ATOM 2328 O O . ILE A 1 309 ? -19.746 27.207 31.285 1.00 24.29 308 ILE A O 1
ATOM 2333 N N . SER A 1 310 ? -20.631 25.462 30.197 1.00 24.40 309 SER A N 1
ATOM 2334 C CA . SER A 1 310 ? -19.510 24.560 30.438 1.00 23.70 309 SER A CA 1
ATOM 2335 C C . SER A 1 310 ? -18.353 24.880 29.474 1.00 23.38 309 SER A C 1
ATOM 2336 O O . SER A 1 310 ? -18.566 25.589 28.487 1.00 20.30 309 SER A O 1
ATOM 2339 N N . THR A 1 311 ? -17.122 24.386 29.748 1.00 21.51 310 THR A N 1
ATOM 2340 C CA . THR A 1 311 ? -16.006 24.652 28.799 1.00 22.64 310 THR A CA 1
ATOM 2341 C C . THR A 1 311 ? -16.296 24.106 27.431 1.00 25.23 310 THR A C 1
ATOM 2342 O O . THR A 1 311 ? -15.983 24.771 26.431 1.00 24.54 310 THR A O 1
ATOM 2346 N N . GLU A 1 312 ? -16.865 22.883 27.360 1.00 22.89 311 GLU A N 1
ATOM 2347 C CA . GLU A 1 312 ? -17.129 22.339 26.037 1.00 23.59 311 GLU A CA 1
ATOM 2348 C C . GLU A 1 312 ? -18.148 23.187 25.272 1.00 25.60 311 GLU A C 1
ATOM 2349 O O . GLU A 1 312 ? -17.927 23.492 24.108 1.00 25.61 311 GLU A O 1
ATOM 2355 N N . GLN A 1 313 ? -19.240 23.573 25.912 1.00 23.87 312 GLN A N 1
ATOM 2356 C CA . GLN A 1 313 ? -20.250 24.381 25.209 1.00 23.99 312 GLN A CA 1
ATOM 2357 C C . GLN A 1 313 ? -19.714 25.798 24.827 1.00 25.18 312 GLN A C 1
ATOM 2358 O O . GLN A 1 313 ? -20.109 26.346 23.791 1.00 24.71 312 GLN A O 1
ATOM 2364 N N . ALA A 1 314 ? -18.806 26.357 25.643 1.00 21.91 313 ALA A N 1
ATOM 2365 C CA . ALA A 1 314 ? -18.194 27.685 25.356 1.00 22.35 313 ALA A CA 1
ATOM 2366 C C . ALA A 1 314 ? -17.290 27.495 24.128 1.00 24.99 313 ALA A C 1
ATOM 2367 O O . ALA A 1 314 ? -17.343 28.285 23.210 1.00 26.09 313 ALA A O 1
ATOM 2369 N N . LEU A 1 315 ? -16.464 26.439 24.121 1.00 25.28 314 LEU A N 1
ATOM 2370 C CA . LEU A 1 315 ? -15.585 26.112 22.968 1.00 24.84 314 LEU A CA 1
ATOM 2371 C C . LEU A 1 315 ? -16.387 25.881 21.680 1.00 28.99 314 LEU A C 1
ATOM 2372 O O . LEU A 1 315 ? -15.944 26.312 20.609 1.00 27.07 314 LEU A O 1
ATOM 2377 N N . ARG A 1 316 ? -17.618 25.314 21.799 1.00 25.59 315 ARG A N 1
ATOM 2378 C CA . ARG A 1 316 ? -18.509 25.057 20.656 1.00 24.37 315 ARG A CA 1
ATOM 2379 C C . ARG A 1 316 ? -19.383 26.241 20.273 1.00 28.26 315 ARG A C 1
ATOM 2380 O O . ARG A 1 316 ? -20.140 26.169 19.302 1.00 28.16 315 ARG A O 1
ATOM 2388 N N . HIS A 1 317 ? -19.271 27.337 21.016 1.00 23.74 316 HIS A N 1
ATOM 2389 C CA . HIS A 1 317 ? -20.059 28.518 20.795 1.00 23.67 316 HIS A CA 1
ATOM 2390 C C . HIS A 1 317 ? -19.655 29.140 19.448 1.00 28.52 316 HIS A C 1
ATOM 2391 O O . HIS A 1 317 ? -18.474 29.107 19.112 1.00 27.77 316 HIS A O 1
ATOM 2398 N N . PRO A 1 318 ? -20.624 29.687 18.673 1.00 26.69 317 PRO A N 1
ATOM 2399 C CA . PRO A 1 318 ? -20.275 30.310 17.374 1.00 29.31 317 PRO A CA 1
ATOM 2400 C C . PRO A 1 318 ? -19.185 31.389 17.430 1.00 32.13 317 PRO A C 1
ATOM 2401 O O . PRO A 1 318 ? -18.522 31.602 16.428 1.00 29.60 317 PRO A O 1
ATOM 2405 N N . TYR A 1 319 ? -18.922 31.981 18.606 1.00 28.06 318 TYR A N 1
ATOM 2406 C CA . TYR A 1 319 ? -17.824 32.935 18.799 1.00 27.09 318 TYR A CA 1
ATOM 2407 C C . TYR A 1 319 ? -16.470 32.363 18.324 1.00 30.24 318 TYR A C 1
ATOM 2408 O O . TYR A 1 319 ? -15.645 33.098 17.786 1.00 29.52 318 TYR A O 1
ATOM 2417 N N . PHE A 1 320 ? -16.251 31.052 18.535 1.00 24.75 319 PHE A N 1
ATOM 2418 C CA . PHE A 1 320 ? -15.001 30.378 18.126 1.00 25.02 319 PHE A CA 1
ATOM 2419 C C . PHE A 1 320 ? -15.121 29.645 16.828 1.00 28.26 319 PHE A C 1
ATOM 2420 O O . PHE A 1 320 ? -14.192 28.925 16.482 1.00 28.35 319 PHE A O 1
ATOM 2428 N N . GLU A 1 321 ? -16.226 29.819 16.089 1.00 28.96 320 GLU A N 1
ATOM 2429 C CA . GLU A 1 321 ? -16.449 29.082 14.821 1.00 31.12 320 GLU A CA 1
ATOM 2430 C C . GLU A 1 321 ? -15.258 29.009 13.883 1.00 33.83 320 GLU A C 1
ATOM 2431 O O . GLU A 1 321 ? -14.945 27.918 13.396 1.00 33.15 320 GLU A O 1
ATOM 2437 N N . SER A 1 322 ? -14.581 30.136 13.647 1.00 32.34 321 SER A N 1
ATOM 2438 C CA . SER A 1 322 ? -13.428 30.192 12.716 1.00 32.98 321 SER A CA 1
ATOM 2439 C C . SER A 1 322 ? -12.159 29.478 13.237 1.00 33.03 321 SER A C 1
ATOM 2440 O O . SER A 1 322 ? -11.225 29.270 12.470 1.00 32.11 321 SER A O 1
ATOM 2443 N N . LEU A 1 323 ? -12.134 29.102 14.523 1.00 27.09 322 LEU A N 1
ATOM 2444 C CA . LEU A 1 323 ? -10.952 28.493 15.135 1.00 27.09 322 LEU A CA 1
ATOM 2445 C C . LEU A 1 323 ? -11.170 27.077 15.592 1.00 30.57 322 LEU A C 1
ATOM 2446 O O . LEU A 1 323 ? -10.207 26.312 15.706 1.00 30.81 322 LEU A O 1
ATOM 2451 N N . PHE A 1 324 ? -12.420 26.761 15.948 1.00 26.89 323 PHE A N 1
ATOM 2452 C CA . PHE A 1 324 ? -12.783 25.499 16.546 1.00 27.64 323 PHE A CA 1
ATOM 2453 C C . PHE A 1 324 ? -12.540 24.288 15.699 1.00 29.20 323 PHE A C 1
ATOM 2454 O O . PHE A 1 324 ? -12.838 24.258 14.507 1.00 30.50 323 PHE A O 1
ATOM 2462 N N . ASP A 1 325 ? -12.026 23.264 16.355 1.00 25.79 324 ASP A N 1
ATOM 2463 C CA . ASP A 1 325 ? -11.847 21.944 15.775 1.00 26.47 324 ASP A CA 1
ATOM 2464 C C . ASP A 1 325 ? -12.216 20.955 16.893 1.00 29.93 324 ASP A C 1
ATOM 2465 O O . ASP A 1 325 ? -11.663 21.064 17.982 1.00 29.10 324 ASP A O 1
ATOM 2470 N N . PRO A 1 326 ? -13.167 20.022 16.666 1.00 27.91 325 PRO A N 1
ATOM 2471 C CA . PRO A 1 326 ? -13.528 19.062 17.729 1.00 27.85 325 PRO A CA 1
ATOM 2472 C C . PRO A 1 326 ? -12.338 18.288 18.283 1.00 29.72 325 PRO A C 1
ATOM 2473 O O . PRO A 1 326 ? -12.388 17.903 19.426 1.00 28.60 325 PRO A O 1
ATOM 2477 N N . LEU A 1 327 ? -11.265 18.081 17.490 1.00 27.41 326 LEU A N 1
ATOM 2478 C CA A LEU A 1 327 ? -10.071 17.369 17.943 0.50 28.00 326 LEU A CA 1
ATOM 2479 C CA B LEU A 1 327 ? -10.099 17.345 17.972 0.50 26.99 326 LEU A CA 1
ATOM 2480 C C . LEU A 1 327 ? -9.415 18.071 19.131 1.00 29.28 326 LEU A C 1
ATOM 2481 O O . LEU A 1 327 ? -8.761 17.423 19.936 1.00 29.21 326 LEU A O 1
ATOM 2490 N N . ASP A 1 328 ? -9.573 19.422 19.230 1.00 26.21 327 ASP A N 1
ATOM 2491 C CA . ASP A 1 328 ? -9.011 20.182 20.368 1.00 24.90 327 ASP A CA 1
ATOM 2492 C C . ASP A 1 328 ? -9.647 19.759 21.701 1.00 27.57 327 ASP A C 1
ATOM 2493 O O . ASP A 1 328 ? -9.022 19.896 22.757 1.00 27.44 327 ASP A O 1
ATOM 2498 N N . LEU A 1 329 ? -10.853 19.197 21.646 1.00 23.88 328 LEU A N 1
ATOM 2499 C CA . LEU A 1 329 ? -11.527 18.722 22.869 1.00 24.28 328 LEU A CA 1
ATOM 2500 C C . LEU A 1 329 ? -10.947 17.418 23.443 1.00 29.31 328 LEU A C 1
ATOM 2501 O O . LEU A 1 329 ? -11.186 17.109 24.613 1.00 28.18 328 LEU A O 1
ATOM 2506 N N . THR A 1 330 ? -10.227 16.637 22.622 1.00 27.63 329 THR A N 1
ATOM 2507 C CA . THR A 1 330 ? -9.746 15.309 23.050 1.00 29.31 329 THR A CA 1
ATOM 2508 C C . THR A 1 330 ? -8.240 15.101 22.913 1.00 34.11 329 THR A C 1
ATOM 2509 O O . THR A 1 330 ? -7.705 14.189 23.541 1.00 36.34 329 THR A O 1
ATOM 2513 N N . GLU A 1 331 ? -7.560 15.916 22.127 1.00 29.02 330 GLU A N 1
ATOM 2514 C CA . GLU A 1 331 ? -6.099 15.709 21.942 1.00 30.70 330 GLU A CA 1
ATOM 2515 C C . GLU A 1 331 ? -5.280 16.191 23.106 1.00 31.14 330 GLU A C 1
ATOM 2516 O O . GLU A 1 331 ? -5.527 17.285 23.607 1.00 31.25 330 GLU A O 1
ATOM 2522 N N . GLY A 1 332 ? -4.311 15.374 23.519 1.00 31.76 331 GLY A N 1
ATOM 2523 C CA . GLY A 1 332 ? -3.396 15.698 24.616 1.00 31.66 331 GLY A CA 1
ATOM 2524 C C . GLY A 1 332 ? -4.025 15.757 25.992 1.00 35.70 331 GLY A C 1
ATOM 2525 O O . GLY A 1 332 ? -3.518 16.430 26.900 1.00 36.27 331 GLY A O 1
ATOM 2526 N N . LEU A 1 333 ? -5.172 15.124 26.154 1.00 30.89 332 LEU A N 1
ATOM 2527 C CA . LEU A 1 333 ? -5.792 15.145 27.490 1.00 30.95 332 LEU A CA 1
ATOM 2528 C C . LEU A 1 333 ? -5.041 14.189 28.387 1.00 33.88 332 LEU A C 1
ATOM 2529 O O . LEU A 1 333 ? -4.493 13.216 27.911 1.00 32.52 332 LEU A O 1
ATOM 2534 N N . SER A 1 334 ? -5.090 14.435 29.678 1.00 30.94 333 SER A N 1
ATOM 2535 C CA . SER A 1 334 ? -4.576 13.554 30.704 1.00 31.85 333 SER A CA 1
ATOM 2536 C C . SER A 1 334 ? -5.796 12.892 31.361 1.00 38.68 333 SER A C 1
ATOM 2537 O O . SER A 1 334 ? -6.909 13.451 31.367 1.00 36.95 333 SER A O 1
ATOM 2540 N N . GLU A 1 335 ? -5.552 11.729 31.955 1.00 38.87 334 GLU A N 1
ATOM 2541 C CA A GLU A 1 335 ? -6.532 10.958 32.734 0.50 38.66 334 GLU A CA 1
ATOM 2542 C CA B GLU A 1 335 ? -6.605 11.032 32.685 0.50 38.38 334 GLU A CA 1
ATOM 2543 C C . GLU A 1 335 ? -6.810 11.719 34.035 1.00 42.57 334 GLU A C 1
ATOM 2544 O O . GLU A 1 335 ? -6.115 12.680 34.354 1.00 36.08 334 GLU A O 1
ATOM 2555 N N . ARG A 1 336 ? -7.818 11.288 34.812 1.00 33.45 335 ARG A N 1
ATOM 2556 C CA . ARG A 1 336 ? -8.134 11.899 36.083 1.00 33.76 335 ARG A CA 1
ATOM 2557 C C . ARG A 1 336 ? -6.949 11.925 37.035 1.00 38.97 335 ARG A C 1
ATOM 2558 O O . ARG A 1 336 ? -6.262 10.917 37.206 1.00 39.96 335 ARG A O 1
ATOM 2566 N N . PHE A 1 337 ? -6.666 13.117 37.601 1.00 34.42 336 PHE A N 1
ATOM 2567 C CA . PHE A 1 337 ? -5.597 13.278 38.582 1.00 35.99 336 PHE A CA 1
ATOM 2568 C C . PHE A 1 337 ? -6.084 12.705 39.932 1.00 45.16 336 PHE A C 1
ATOM 2569 O O . PHE A 1 337 ? -7.231 12.931 40.337 1.00 42.41 336 PHE A O 1
ATOM 2577 N N . HIS A 1 338 ? -5.224 11.917 40.575 1.00 45.82 337 HIS A N 1
ATOM 2578 C CA . HIS A 1 338 ? -5.480 11.319 41.885 1.00 50.86 337 HIS A CA 1
ATOM 2579 C C . HIS A 1 338 ? -4.279 11.591 42.769 1.00 53.48 337 HIS A C 1
ATOM 2580 O O . HIS A 1 338 ? -3.138 11.358 42.358 1.00 54.02 337 HIS A O 1
ATOM 2587 N N . PHE A 1 339 ? -4.522 12.131 43.947 1.00 50.51 338 PHE A N 1
ATOM 2588 C CA . PHE A 1 339 ? -3.482 12.320 44.953 1.00 52.92 338 PHE A CA 1
ATOM 2589 C C . PHE A 1 339 ? -3.982 11.650 46.238 1.00 62.12 338 PHE A C 1
ATOM 2590 O O . PHE A 1 339 ? -5.085 11.960 46.716 1.00 61.32 338 PHE A O 1
ATOM 2598 N N . ASP A 1 340 ? -3.206 10.677 46.750 1.00 62.63 339 ASP A N 1
ATOM 2599 C CA . ASP A 1 340 ? -3.573 9.966 47.974 1.00 66.90 339 ASP A CA 1
ATOM 2600 C C . ASP A 1 340 ? -3.112 10.827 49.164 1.00 71.82 339 ASP A C 1
ATOM 2601 O O . ASP A 1 340 ? -1.917 10.913 49.443 1.00 70.74 339 ASP A O 1
ATOM 2606 N N . GLU A 1 341 ? -4.067 11.529 49.798 1.00 69.95 340 GLU A N 1
ATOM 2607 C CA . GLU A 1 341 ? -3.806 12.445 50.905 1.00 71.69 340 GLU A CA 1
ATOM 2608 C C . GLU A 1 341 ? -3.593 11.762 52.265 1.00 80.47 340 GLU A C 1
ATOM 2609 O O . GLU A 1 341 ? -3.174 12.424 53.217 1.00 81.06 340 GLU A O 1
ATOM 2615 N N . SER A 1 342 ? -3.801 10.426 52.325 1.00 80.15 341 SER A N 1
ATOM 2616 C CA . SER A 1 342 ? -3.561 9.609 53.519 1.00 84.52 341 SER A CA 1
ATOM 2617 C C . SER A 1 342 ? -2.049 9.469 53.803 1.00 91.54 341 SER A C 1
ATOM 2618 O O . SER A 1 342 ? -1.675 9.067 54.909 1.00 94.11 341 SER A O 1
ATOM 2621 N N . VAL A 1 343 ? -1.185 9.790 52.799 1.00 87.51 342 VAL A N 1
ATOM 2622 C CA . VAL A 1 343 ? 0.278 9.738 52.948 1.00 88.65 342 VAL A CA 1
ATOM 2623 C C . VAL A 1 343 ? 0.722 10.765 53.988 1.00 92.57 342 VAL A C 1
ATOM 2624 O O . VAL A 1 343 ? 0.201 11.884 54.018 1.00 90.45 342 VAL A O 1
ATOM 2628 N N . THR A 1 344 ? 1.616 10.355 54.887 1.00 91.59 343 THR A N 1
ATOM 2629 C CA . THR A 1 344 ? 2.082 11.205 55.978 1.00 92.47 343 THR A CA 1
ATOM 2630 C C . THR A 1 344 ? 3.585 11.071 56.197 1.00 97.71 343 THR A C 1
ATOM 2631 O O . THR A 1 344 ? 4.239 12.043 56.571 1.00 97.01 343 THR A O 1
ATOM 2635 N N . ASP A 1 345 ? 4.132 9.872 55.936 1.00 95.87 344 ASP A N 1
ATOM 2636 C CA . ASP A 1 345 ? 5.549 9.563 56.101 1.00 97.23 344 ASP A CA 1
ATOM 2637 C C . ASP A 1 345 ? 6.390 10.282 55.044 1.00 96.86 344 ASP A C 1
ATOM 2638 O O . ASP A 1 345 ? 6.099 10.165 53.849 1.00 93.64 344 ASP A O 1
ATOM 2643 N N . VAL A 1 346 ? 7.404 11.049 55.492 1.00 93.39 345 VAL A N 1
ATOM 2644 C CA . VAL A 1 346 ? 8.331 11.798 54.627 1.00 90.83 345 VAL A CA 1
ATOM 2645 C C . VAL A 1 346 ? 9.149 10.894 53.714 1.00 93.85 345 VAL A C 1
ATOM 2646 O O . VAL A 1 346 ? 9.414 11.265 52.570 1.00 90.63 345 VAL A O 1
ATOM 2650 N N . TYR A 1 347 ? 9.529 9.706 54.219 1.00 93.32 346 TYR A N 1
ATOM 2651 C CA . TYR A 1 347 ? 10.291 8.693 53.485 1.00 93.70 346 TYR A CA 1
ATOM 2652 C C . TYR A 1 347 ? 9.420 8.014 52.417 1.00 94.31 346 TYR A C 1
ATOM 2653 O O . TYR A 1 347 ? 9.943 7.605 51.378 1.00 93.23 346 TYR A O 1
ATOM 2662 N N . ASP A 1 348 ? 8.092 7.929 52.658 1.00 89.24 347 ASP A N 1
ATOM 2663 C CA . ASP A 1 348 ? 7.131 7.384 51.692 1.00 87.31 347 ASP A CA 1
ATOM 2664 C C . ASP A 1 348 ? 6.985 8.373 50.528 1.00 86.06 347 ASP A C 1
ATOM 2665 O O . ASP A 1 348 ? 6.929 7.949 49.374 1.00 84.20 347 ASP A O 1
ATOM 2670 N N . MET A 1 349 ? 6.976 9.690 50.844 1.00 80.53 348 MET A N 1
ATOM 2671 C CA . MET A 1 349 ? 6.872 10.804 49.895 1.00 77.05 348 MET A CA 1
ATOM 2672 C C . MET A 1 349 ? 8.128 10.943 49.033 1.00 81.03 348 MET A C 1
ATOM 2673 O O . MET A 1 349 ? 8.004 11.201 47.833 1.00 78.25 348 MET A O 1
ATOM 2678 N N . HIS A 1 350 ? 9.336 10.780 49.649 1.00 79.87 349 HIS A N 1
ATOM 2679 C CA . HIS A 1 350 ? 10.647 10.837 48.986 1.00 79.82 349 HIS A CA 1
ATOM 2680 C C . HIS A 1 350 ? 10.713 9.818 47.846 1.00 84.58 349 HIS A C 1
ATOM 2681 O O . HIS A 1 350 ? 11.281 10.116 46.791 1.00 82.37 349 HIS A O 1
ATOM 2688 N N . LYS A 1 351 ? 10.111 8.616 48.064 1.00 83.61 350 LYS A N 1
ATOM 2689 C CA . LYS A 1 351 ? 9.994 7.537 47.076 1.00 83.64 350 LYS A CA 1
ATOM 2690 C C . LYS A 1 351 ? 9.113 8.011 45.912 1.00 82.49 350 LYS A C 1
ATOM 2691 O O . LYS A 1 351 ? 9.438 7.727 44.760 1.00 81.04 350 LYS A O 1
ATOM 2693 N N . ILE A 1 352 ? 8.017 8.748 46.215 1.00 76.49 351 ILE A N 1
ATOM 2694 C CA . ILE A 1 352 ? 7.108 9.303 45.195 1.00 73.13 351 ILE A CA 1
ATOM 2695 C C . ILE A 1 352 ? 7.851 10.361 44.364 1.00 74.64 351 ILE A C 1
ATOM 2696 O O . ILE A 1 352 ? 7.677 10.371 43.152 1.00 73.71 351 ILE A O 1
ATOM 2701 N N . PHE A 1 353 ? 8.723 11.192 44.993 1.00 70.57 352 PHE A N 1
ATOM 2702 C CA . PHE A 1 353 ? 9.537 12.182 44.279 1.00 68.91 352 PHE A CA 1
ATOM 2703 C C . PHE A 1 353 ? 10.471 11.477 43.297 1.00 75.79 352 PHE A C 1
ATOM 2704 O O . PHE A 1 353 ? 10.547 11.886 42.134 1.00 74.25 352 PHE A O 1
ATOM 2712 N N . THR A 1 354 ? 11.122 10.377 43.749 1.00 76.00 353 THR A N 1
ATOM 2713 C CA . THR A 1 354 ? 12.008 9.540 42.932 1.00 78.01 353 THR A CA 1
ATOM 2714 C C . THR A 1 354 ? 11.198 8.915 41.785 1.00 83.68 353 THR A C 1
ATOM 2715 O O . THR A 1 354 ? 11.662 8.923 40.643 1.00 83.46 353 THR A O 1
ATOM 2719 N N . ALA A 1 355 ? 9.966 8.439 42.087 1.00 81.19 354 ALA A N 1
ATOM 2720 C CA . ALA A 1 355 ? 9.039 7.862 41.110 1.00 81.04 354 ALA A CA 1
ATOM 2721 C C . ALA A 1 355 ? 8.550 8.932 40.123 1.00 83.36 354 ALA A C 1
ATOM 2722 O O . ALA A 1 355 ? 8.367 8.628 38.941 1.00 83.19 354 ALA A O 1
ATOM 2724 N N . GLU A 1 356 ? 8.355 10.181 40.603 1.00 78.28 355 GLU A N 1
ATOM 2725 C CA . GLU A 1 356 ? 7.921 11.309 39.771 1.00 75.68 355 GLU A CA 1
ATOM 2726 C C . GLU A 1 356 ? 9.051 11.769 38.855 1.00 80.07 355 GLU A C 1
ATOM 2727 O O . GLU A 1 356 ? 8.772 12.163 37.725 1.00 78.96 355 GLU A O 1
ATOM 2733 N N . VAL A 1 357 ? 10.321 11.689 39.329 1.00 78.32 356 VAL A N 1
ATOM 2734 C CA . VAL A 1 357 ? 11.519 12.040 38.543 1.00 78.47 356 VAL A CA 1
ATOM 2735 C C . VAL A 1 357 ? 11.786 10.921 37.499 1.00 85.33 356 VAL A C 1
ATOM 2736 O O . VAL A 1 357 ? 12.213 11.221 36.379 1.00 84.30 356 VAL A O 1
ATOM 2740 N N . GLU A 1 358 ? 11.465 9.648 37.854 1.00 84.99 357 GLU A N 1
ATOM 2741 C CA . GLU A 1 358 ? 11.637 8.475 36.987 1.00 87.00 357 GLU A CA 1
ATOM 2742 C C . GLU A 1 358 ? 10.684 8.497 35.785 1.00 89.96 357 GLU A C 1
ATOM 2743 O O . GLU A 1 358 ? 11.153 8.452 34.648 1.00 89.16 357 GLU A O 1
ATOM 2745 N N . ARG A 1 359 ? 9.352 8.611 36.041 1.00 86.33 358 ARG A N 1
ATOM 2746 C CA . ARG A 1 359 ? 8.291 8.681 35.024 1.00 84.77 358 ARG A CA 1
ATOM 2747 C C . ARG A 1 359 ? 8.502 9.889 34.104 1.00 86.95 358 ARG A C 1
ATOM 2748 O O . ARG A 1 359 ? 8.104 9.856 32.934 1.00 86.50 358 ARG A O 1
ATOM 2750 N N . PHE A 1 360 ? 9.145 10.947 34.648 1.00 81.82 359 PHE A N 1
ATOM 2751 C CA . PHE A 1 360 ? 9.498 12.169 33.934 1.00 79.90 359 PHE A CA 1
ATOM 2752 C C . PHE A 1 360 ? 10.574 11.891 32.857 1.00 84.62 359 PHE A C 1
ATOM 2753 O O . PHE A 1 360 ? 10.375 12.256 31.695 1.00 84.06 359 PHE A O 1
ATOM 2761 N N . ASN A 1 361 ? 11.713 11.286 33.257 1.00 82.05 360 ASN A N 1
ATOM 2762 C CA . ASN A 1 361 ? 12.834 10.978 32.357 1.00 102.85 360 ASN A CA 1
ATOM 2763 C C . ASN A 1 361 ? 12.526 9.842 31.367 1.00 139.25 360 ASN A C 1
ATOM 2764 O O . ASN A 1 361 ? 12.478 8.667 31.733 1.00 106.37 360 ASN A O 1
#

Secondary structure (DSSP, 8-state):
-HHHHHHHHHHHHHTT-S-EEEEEEEEETTEEEEEEE-TTS-EEEEEEE-EE--TTS-EEGGGSHHHHHHHHHHHHHHHH---TTB---SEEEEE--TTT--EEEEEEE--SEEHHHHHH-TTS---HHHHHHHHHHHHHHHHHHHHTT-------GGGEEE-TT--EEE--TT--GGG--HHHHTT-TT--THHHHHHHHHHHHHHHHSS-S---SSHHHHHHHHHHHH-PPPHHHHHHTS-HHHHHHTTT-----PPPPHHHHSTTS-HHHHHHHHHHT-SSGGGSPPHHHHHTSGGGTTT--GGGGTTT--PPP---TT---HHHHHHHHHHHHHHH-

Nearest PDB structures (foldseek):
  3pg1-assembly1_A  TM=1.003E+00  e=1.108E-64  Leishmania major
  3uib-assembly1_A  TM=9.600E-01  e=1.995E-46  Leishmania major
  3i5z-assembly1_A  TM=8.548E-01  e=1.799E-28  Homo sapiens
  4fv6-assembly1_A  TM=8.573E-01  e=2.440E-27  Homo sapiens
  5bue-assembly1_A  TM=8.535E-01  e=3.184E-27  Homo sapiens

Solvent-accessible surface area: 16844 Å² total; per-residue (Å²): 56,80,49,17,47,153,63,2,63,60,36,4,129,92,71,172,26,72,24,88,18,117,137,64,49,60,72,52,84,74,18,17,36,3,2,2,30,28,101,91,47,33,59,0,13,0,59,28,1,37,63,14,80,30,123,74,72,90,40,9,0,0,38,51,39,132,10,0,48,115,7,0,95,26,2,50,2,18,18,37,4,145,22,111,7,6,22,26,21,109,24,2,37,33,67,73,69,166,107,46,78,14,18,0,0,9,0,23,58,50,31,117,22,27,0,31,113,10,3,115,35,180,195,57,120,18,27,84,129,82,3,27,90,9,0,10,39,0,0,9,0,0,8,0,0,8,79,0,39,12,45,11,127,53,0,45,3,30,2,0,27,1,5,103,107,62,72,1,8,0,15,64,8,14,142,86,120,62,16,76,0,0,1,23,22,0,104,48,187,33,59,68,96,35,2,0,1,0,6,0,0,2,0,0,0,1,0,19,48,71,117,6,26,2,98,1,73,73,44,115,44,6,11,78,67,0,17,71,5,29,8,52,28,132,112,92,12,14,63,99,3,1,17,96,60,0,94,85,107,27,163,126,64,106,60,150,62,112,63,109,66,45,90,70,10,0,96,98,9,85,107,68,2,13,58,0,0,27,87,0,1,62,15,5,19,127,144,12,24,48,12,73,112,0,0,120,15,84,25,0,137,96,58,51,62,78,107,46,14,89,110,39,60,20,154,148,21,130,30,96,99,96,31,95,69,29,167,86,0,20,61,51,0,78,57,26,24,66,93,58,137

Organism: Leishmania major (NCBI:txid5664)

B-factor: mean 53.63, std 25.52, range [15.04, 140.77]

InterPro domains:
  IPR000719 Protein kinase domain [PF00069] (23-319)
  IPR000719 Protein kinase domain [PS50011] (23-319)
  IPR011009 Protein kinase-like domain superfamily [SSF56112] (19-325)
  IPR050117 Mitogen-activated protein (MAP) kinase [PTHR24055] (23-364)

Foldseek 3Di:
DVVQLVVVQVVCVVVVAQKDFDAFDDDDFQWGWTWIAGVVRFIKIKIKGFWGCPPNRIAGQLQAQPSVQLVLQLLLLQLQFDDLAAWHFPAKDWDDDPPSGIMIMTMTGDAPAWQLVQLQPPVHDCDLVNLLVLLLSLLLQLLLCVQQQQAQQDDARRQFTQHPVGRTYGDNSRHDPLQFALLVLQVFPPDGSLRVLSSSLQRSLCSLVSHGQQDDDDSVSSVVSLCLALNDDDLVLSVVRHDPVSCVVCVPPDGHHGHDDLCVSRVRDDPQSSVLSSLSSHNRSVSRDDSVVSSVRCSNVVPDDVVSSPPRHGHHDDDDPVDRDSVVSVVSSVVSNVVVD

Radius of gyration: 21.97 Å; Cα contacts (8 Å, |Δi|>4): 583; chains: 1; bounding box: 63×44×52 Å

Sequence (341 aa):
GEAAMRDLIAELHAMQSPYTVQRFISSGSYGAVCAGVDSEGIPVAIKRVFNTVSDGRTVNILSDSFLCKRVLREIRLLNHFHHPNILGLRDIFVHFEEPAMHKLYLVTELMRTDLAQVIHDQRIVISPQHIQYFMYHILLLGLHVLHEAGVVHRDLHPGNILLADNNNDIITICDFNLHRWYRAPELVMQFKGFTKLVDMMWSAGCVMAEMFNRKALFRGSTFYNQLNKIVEVVGTPKKIEDVVMFFSSPSSARDYLLRNSLSNVPARAWTAVVPTADPVALDLIAKMLEFNPQRRISTEQALRHPYFESLFDPLLDLTEGLSEERFHFDESVTDVYDMHKIFTAEVERFN

CATH classification: 3.30.200.20 (+1 more: 1.10.510.10)